Protein AF-A0A383AGG9-F1 (afdb_monomer_lite)

Foldseek 3Di:
DCCVVVVVLVVLLVVLLVLLVLLLVLQLLQCDFDADPNDTLRLNHDQLLVVLCQLVVVLLVLLCVLVVCVVVVVVCVVVVPPVCCLVCVLNVVSVVVSVVLSCCRNPPDPANSQFLRSLLRLLVSLLSLLCQLLVCRSLLPDPVNVVPPDCVVPVSSCVSVVSVVVSVVCSVCVVVVVVCSVRVSSVSSVSLSVSLVVSVVVLVVVPDDPVSSSSNVSSSVSSSCVSVVSSVSSVVSSVCSPSDVVVVVVD

Structure (mmCIF, N/CA/C/O backbone):
data_AF-A0A383AGG9-F1
#
_entry.id   AF-A0A383AGG9-F1
#
loop_
_atom_site.group_PDB
_atom_site.id
_atom_site.type_symbol
_atom_site.label_atom_id
_atom_site.label_alt_id
_atom_site.label_comp_id
_atom_site.label_asym_id
_atom_site.label_entity_id
_atom_site.label_seq_id
_atom_site.pdbx_PDB_ins_code
_atom_site.Cartn_x
_atom_site.Cartn_y
_atom_site.Cartn_z
_atom_site.occupancy
_atom_site.B_iso_or_equiv
_atom_site.auth_seq_id
_atom_site.auth_comp_id
_atom_site.auth_asym_id
_atom_site.auth_atom_id
_atom_site.pdbx_PDB_model_num
ATOM 1 N N . GLY A 1 1 ? -35.289 -3.155 -5.510 1.00 59.50 1 GLY A N 1
ATOM 2 C CA . GLY A 1 1 ? -34.210 -2.166 -5.683 1.00 59.50 1 GLY A CA 1
ATOM 3 C C . GLY A 1 1 ? -32.855 -2.713 -5.266 1.00 59.50 1 GLY A C 1
ATOM 4 O O . GLY A 1 1 ? -32.254 -2.147 -4.372 1.00 59.50 1 GLY A O 1
ATOM 5 N N . TYR A 1 2 ? -32.362 -3.774 -5.919 1.00 65.69 2 TYR A N 1
ATOM 6 C CA . TYR A 1 2 ? -31.020 -4.347 -5.682 1.00 65.69 2 TYR A CA 1
ATOM 7 C C . TYR A 1 2 ? -30.009 -3.986 -6.781 1.00 65.69 2 TYR A C 1
ATOM 9 O O . TYR A 1 2 ? -28.820 -4.245 -6.646 1.00 65.69 2 TYR A O 1
ATOM 17 N N . VAL A 1 3 ? -30.472 -3.349 -7.861 1.00 77.25 3 VAL A N 1
ATOM 18 C CA . VAL A 1 3 ? -29.638 -2.992 -9.017 1.00 77.25 3 VAL A CA 1
ATOM 19 C C . VAL A 1 3 ? -28.586 -1.946 -8.644 1.00 77.25 3 VAL A C 1
ATOM 21 O O . VAL A 1 3 ? -27.437 -2.072 -9.039 1.00 77.25 3 VAL A O 1
ATOM 24 N N . VAL A 1 4 ? -28.951 -0.953 -7.827 1.00 80.06 4 VAL A N 1
ATOM 25 C CA . VAL A 1 4 ? -28.059 0.147 -7.424 1.00 80.06 4 VAL A CA 1
ATOM 26 C C . VAL A 1 4 ? -26.841 -0.329 -6.609 1.00 80.06 4 VAL A C 1
ATOM 28 O O . VAL A 1 4 ? -25.727 0.011 -7.001 1.00 80.06 4 VAL A O 1
ATOM 31 N N . PRO A 1 5 ? -26.978 -1.132 -5.531 1.00 82.06 5 PRO A N 1
ATOM 32 C CA . PRO A 1 5 ? -25.811 -1.605 -4.782 1.00 82.06 5 PRO A CA 1
ATOM 33 C C . PRO A 1 5 ? -24.936 -2.569 -5.592 1.00 82.06 5 PRO A C 1
ATOM 35 O O . PRO A 1 5 ? -23.715 -2.466 -5.535 1.00 82.06 5 PRO A O 1
ATOM 38 N N . VAL A 1 6 ? -25.532 -3.455 -6.398 1.00 86.12 6 VAL A N 1
ATOM 39 C CA . VAL A 1 6 ? -24.771 -4.373 -7.267 1.00 86.12 6 VAL A CA 1
ATOM 40 C C . VAL A 1 6 ? -23.974 -3.596 -8.316 1.00 86.12 6 VAL A C 1
ATOM 42 O O . VAL A 1 6 ? -22.799 -3.880 -8.540 1.00 86.12 6 VAL A O 1
ATOM 45 N N . LEU A 1 7 ? -24.582 -2.568 -8.910 1.00 89.88 7 LEU A N 1
ATOM 46 C CA . LEU A 1 7 ? -23.914 -1.685 -9.859 1.00 89.88 7 LEU A CA 1
ATOM 47 C C . LEU A 1 7 ? -22.787 -0.883 -9.190 1.00 89.88 7 LEU A C 1
ATOM 49 O O . LEU A 1 7 ? -21.717 -0.755 -9.773 1.00 89.88 7 LEU A O 1
ATOM 53 N N . GLY A 1 8 ? -22.975 -0.418 -7.951 1.00 87.25 8 GLY A N 1
ATOM 54 C CA . GLY A 1 8 ? -21.921 0.245 -7.175 1.00 87.25 8 GLY A CA 1
ATOM 55 C C . GLY A 1 8 ? -20.703 -0.652 -6.923 1.00 87.25 8 GLY A C 1
ATOM 56 O O . GLY A 1 8 ? -19.573 -0.228 -7.154 1.00 87.25 8 GLY A O 1
ATOM 57 N N . ILE A 1 9 ? -20.928 -1.909 -6.525 1.00 91.31 9 ILE A N 1
ATOM 58 C CA . ILE A 1 9 ? -19.867 -2.914 -6.325 1.00 91.31 9 ILE A CA 1
ATOM 59 C C . ILE A 1 9 ? -19.108 -3.162 -7.631 1.00 91.31 9 ILE A C 1
ATOM 61 O O . ILE A 1 9 ? -17.877 -3.155 -7.647 1.00 91.31 9 ILE A O 1
ATOM 65 N N . TYR A 1 10 ? -19.839 -3.344 -8.731 1.00 91.50 10 TYR A N 1
ATOM 66 C CA . TYR A 1 10 ? -19.249 -3.590 -10.043 1.00 91.50 10 TYR A CA 1
ATOM 67 C C . TYR A 1 10 ? -18.427 -2.396 -10.550 1.00 91.50 10 TYR A C 1
ATOM 69 O O . TYR A 1 10 ? -17.301 -2.568 -11.016 1.00 91.50 10 TYR A O 1
ATOM 77 N N . LEU A 1 11 ? -18.944 -1.172 -10.409 1.00 92.38 11 LEU A N 1
ATOM 78 C CA . LEU A 1 11 ? -18.214 0.042 -10.777 1.00 92.38 11 LEU A CA 1
ATOM 79 C C . LEU A 1 11 ? -16.963 0.240 -9.921 1.00 92.38 11 LEU A C 1
ATOM 81 O O . LEU A 1 11 ? -15.923 0.623 -10.453 1.00 92.38 11 LEU A O 1
ATOM 85 N N . PHE A 1 12 ? -17.036 -0.044 -8.619 1.00 93.12 12 PHE A N 1
ATOM 86 C CA . PHE A 1 12 ? -15.876 0.049 -7.736 1.00 93.12 12 PHE A CA 1
ATOM 87 C C . PHE A 1 12 ? -14.802 -0.988 -8.094 1.00 93.12 12 PHE A C 1
ATOM 89 O O . PHE A 1 12 ? -13.620 -0.656 -8.156 1.00 93.12 12 PHE A O 1
ATOM 96 N N . TRP A 1 13 ? -15.203 -2.214 -8.433 1.00 93.94 13 TRP A N 1
ATOM 97 C CA . TRP A 1 13 ? -14.291 -3.232 -8.956 1.00 93.94 13 TRP A CA 1
ATOM 98 C C . TRP A 1 13 ? -13.593 -2.791 -10.251 1.00 93.94 13 TRP A C 1
ATOM 100 O O . TRP A 1 13 ? -12.374 -2.928 -10.374 1.00 93.94 13 TRP A O 1
ATOM 110 N N . LEU A 1 14 ? -14.339 -2.231 -11.212 1.00 93.94 14 LEU A N 1
ATOM 111 C CA . LEU A 1 14 ? -13.766 -1.697 -12.452 1.00 93.94 14 LEU A CA 1
ATOM 112 C C . LEU A 1 14 ? -12.813 -0.528 -12.185 1.00 93.94 14 LEU A C 1
ATOM 114 O O . LEU A 1 14 ? -11.748 -0.455 -12.795 1.00 93.94 14 LEU A O 1
ATOM 118 N N . TYR A 1 15 ? -13.179 0.364 -11.263 1.00 94.69 15 TYR A N 1
ATOM 119 C CA . TYR A 1 15 ? -12.325 1.455 -10.800 1.00 94.69 15 TYR A CA 1
ATOM 120 C C . TYR A 1 15 ? -10.992 0.916 -10.263 1.00 94.69 15 TYR A C 1
ATOM 122 O O . TYR A 1 15 ? -9.935 1.317 -10.752 1.00 94.69 15 TYR A O 1
ATOM 130 N N . CYS A 1 16 ? -11.026 -0.033 -9.321 1.00 93.75 16 CYS A N 1
ATOM 131 C CA . CYS A 1 16 ? -9.816 -0.605 -8.736 1.00 93.75 16 CYS A CA 1
ATOM 132 C C . CYS A 1 16 ? -8.946 -1.279 -9.797 1.00 93.75 16 CYS A C 1
ATOM 134 O O . CYS A 1 16 ? -7.758 -0.977 -9.869 1.00 93.75 16 CYS A O 1
ATOM 136 N N . ASN A 1 17 ? -9.525 -2.135 -10.645 1.00 94.62 17 ASN A N 1
ATOM 137 C CA . ASN A 1 17 ? -8.762 -2.825 -11.686 1.00 94.62 17 ASN A CA 1
ATOM 138 C C . ASN A 1 17 ? -8.093 -1.855 -12.645 1.00 94.62 17 ASN A C 1
ATOM 140 O O . ASN A 1 17 ? -6.888 -1.942 -12.846 1.00 94.62 17 ASN A O 1
ATOM 144 N N . LYS A 1 18 ? -8.842 -0.879 -13.161 1.00 93.69 18 LYS A N 1
ATOM 145 C CA . LYS A 1 18 ? -8.317 0.082 -14.128 1.00 93.69 18 LYS A CA 1
ATOM 146 C C . LYS A 1 18 ? -7.134 0.870 -13.564 1.00 93.69 18 LYS A C 1
ATOM 148 O O . LYS A 1 18 ? -6.100 0.990 -14.218 1.00 93.69 18 LYS A O 1
ATOM 153 N N . PHE A 1 19 ? -7.274 1.428 -12.360 1.00 94.06 19 PHE A N 1
ATOM 154 C CA . PHE A 1 19 ? -6.208 2.236 -11.766 1.00 94.06 19 PHE A CA 1
ATOM 155 C C . PHE A 1 19 ? -5.003 1.394 -11.344 1.00 94.06 19 PHE A C 1
ATOM 157 O O . PHE A 1 19 ? -3.870 1.828 -11.556 1.00 94.06 19 PHE A O 1
ATOM 164 N N . LEU A 1 20 ? -5.220 0.193 -10.802 1.00 93.12 20 LEU A N 1
ATOM 165 C CA . LEU A 1 20 ? -4.128 -0.707 -10.429 1.00 93.12 20 LEU A CA 1
ATOM 166 C C . LEU A 1 20 ? -3.376 -1.230 -11.652 1.00 93.12 20 LEU A C 1
ATOM 168 O O . LEU A 1 20 ? -2.153 -1.237 -11.626 1.00 93.12 20 LEU A O 1
ATOM 172 N N . GLU A 1 21 ? -4.070 -1.597 -12.729 1.00 94.31 21 GLU A N 1
ATOM 173 C CA . GLU A 1 21 ? -3.458 -2.072 -13.973 1.00 94.31 21 GLU A CA 1
ATOM 174 C C . GLU A 1 21 ? -2.508 -1.024 -14.562 1.00 94.31 21 GLU A C 1
ATOM 176 O O . GLU A 1 21 ? -1.328 -1.304 -14.776 1.00 94.31 21 GLU A O 1
ATOM 181 N N . MET A 1 22 ? -2.980 0.218 -14.722 1.00 92.69 22 MET A N 1
ATOM 182 C CA . MET A 1 22 ? -2.136 1.314 -15.211 1.00 92.69 22 MET A CA 1
ATOM 183 C C . MET A 1 22 ? -0.947 1.578 -14.280 1.00 92.69 22 MET A C 1
ATOM 185 O O . MET A 1 22 ? 0.176 1.780 -14.738 1.00 92.69 22 MET A O 1
ATOM 189 N N . SER A 1 23 ? -1.183 1.563 -12.968 1.00 93.00 23 SER A N 1
ATOM 190 C CA . SER A 1 23 ? -0.141 1.854 -11.985 1.00 93.00 23 SER A CA 1
ATOM 191 C C . SER A 1 23 ? 0.938 0.774 -11.926 1.00 93.00 23 SER A C 1
ATOM 193 O O . SER A 1 23 ? 2.123 1.090 -11.844 1.00 93.00 23 SER A O 1
ATOM 195 N N . ILE A 1 24 ? 0.540 -0.498 -11.994 1.00 92.38 24 ILE A N 1
ATOM 196 C CA . ILE A 1 24 ? 1.448 -1.646 -12.054 1.00 92.38 24 ILE A CA 1
ATOM 197 C C . ILE A 1 24 ? 2.266 -1.595 -13.345 1.00 92.38 24 ILE A C 1
ATOM 199 O O . ILE A 1 24 ? 3.472 -1.830 -13.295 1.00 92.38 24 ILE A O 1
ATOM 203 N N . GLY A 1 25 ? 1.647 -1.211 -14.467 1.00 90.50 25 GLY A N 1
ATOM 204 C CA . GLY A 1 25 ? 2.343 -0.963 -15.729 1.00 90.50 25 GLY A CA 1
ATOM 205 C C . GLY A 1 25 ? 3.459 0.072 -15.579 1.00 90.50 25 GLY A C 1
ATOM 206 O O . GLY A 1 25 ? 4.622 -0.246 -15.827 1.00 90.50 25 GLY A O 1
ATOM 207 N N . TYR A 1 26 ? 3.137 1.276 -15.089 1.00 90.31 26 TYR A N 1
ATOM 208 C CA . TYR A 1 26 ? 4.139 2.328 -14.864 1.00 90.31 26 TYR A CA 1
ATOM 209 C C . TYR A 1 26 ? 5.250 1.866 -13.924 1.00 90.31 26 TYR A C 1
ATOM 211 O O . TYR A 1 26 ? 6.434 2.006 -14.228 1.00 90.31 26 TYR A O 1
ATOM 219 N N . LEU A 1 27 ? 4.885 1.261 -12.798 1.00 91.00 27 LEU A N 1
ATOM 220 C CA . LEU A 1 27 ? 5.840 0.827 -11.793 1.00 91.00 27 LEU A CA 1
ATOM 221 C C . LEU A 1 27 ? 6.772 -0.280 -12.308 1.00 91.00 27 LEU A C 1
ATOM 223 O O . LEU A 1 27 ? 7.972 -0.229 -12.050 1.00 91.00 27 LEU A O 1
ATOM 227 N N . SER A 1 28 ? 6.252 -1.226 -13.094 1.00 90.38 28 SER A N 1
ATOM 228 C CA . SER A 1 28 ? 7.068 -2.264 -13.728 1.00 90.38 28 SER A CA 1
ATOM 229 C C . SER A 1 28 ? 8.034 -1.689 -14.762 1.00 90.38 28 SER A C 1
ATOM 231 O O . SER A 1 28 ? 9.183 -2.124 -14.832 1.00 90.38 28 SER A O 1
ATOM 233 N N . THR A 1 29 ? 7.599 -0.694 -15.542 1.00 87.69 29 THR A N 1
ATOM 234 C CA . THR A 1 29 ? 8.481 -0.015 -16.504 1.00 87.69 29 THR A CA 1
ATOM 235 C C . THR A 1 29 ? 9.570 0.799 -15.815 1.00 87.69 29 THR A C 1
ATOM 237 O O . THR A 1 29 ? 10.723 0.717 -16.224 1.00 87.69 29 THR A O 1
ATOM 240 N N . MET A 1 30 ? 9.246 1.517 -14.736 1.00 88.50 30 MET A N 1
ATOM 241 C CA . MET A 1 30 ? 10.218 2.338 -14.010 1.00 88.50 30 MET A CA 1
ATOM 242 C C . MET A 1 30 ? 11.224 1.495 -13.222 1.00 88.50 30 MET A C 1
ATOM 244 O O . MET A 1 30 ? 12.393 1.851 -13.146 1.00 88.50 30 MET A O 1
ATOM 248 N N . ALA A 1 31 ? 10.802 0.358 -12.668 1.00 88.31 31 ALA A N 1
ATOM 249 C CA . ALA A 1 31 ? 11.681 -0.523 -11.901 1.00 88.31 31 ALA A CA 1
ATOM 250 C C . ALA A 1 31 ? 12.601 -1.402 -12.771 1.00 88.31 31 ALA A C 1
ATOM 252 O O . ALA A 1 31 ? 13.462 -2.099 -12.238 1.00 88.31 31 ALA A O 1
ATOM 253 N N . ARG A 1 32 ? 12.404 -1.440 -14.096 1.00 87.00 32 ARG A N 1
ATOM 254 C CA . ARG A 1 32 ? 13.145 -2.344 -14.983 1.00 87.00 32 ARG A CA 1
ATOM 255 C C . ARG A 1 32 ? 14.493 -1.752 -15.376 1.00 87.00 32 ARG A C 1
ATOM 257 O O . ARG A 1 32 ? 14.551 -0.830 -16.182 1.00 87.00 32 ARG A O 1
ATOM 264 N N . ASP A 1 33 ? 15.568 -2.327 -14.859 1.00 84.12 33 ASP A N 1
ATOM 265 C CA . ASP A 1 33 ? 16.924 -1.980 -15.279 1.00 84.12 33 ASP A CA 1
ATOM 266 C C . ASP A 1 33 ? 17.283 -2.680 -16.608 1.00 84.12 33 ASP A C 1
ATOM 268 O O . ASP A 1 33 ? 17.118 -3.896 -16.732 1.00 84.12 33 ASP A O 1
ATOM 272 N N . ILE A 1 34 ? 17.733 -1.921 -17.618 1.00 81.38 34 ILE A N 1
ATOM 273 C CA . ILE A 1 34 ? 18.199 -2.436 -18.917 1.00 81.38 34 ILE A CA 1
ATOM 274 C C . ILE A 1 34 ? 19.531 -1.760 -19.265 1.00 81.38 34 ILE A C 1
ATOM 276 O O . ILE A 1 34 ? 19.640 -0.963 -20.202 1.00 81.38 34 ILE A O 1
ATOM 280 N N . THR A 1 35 ? 20.567 -2.072 -18.495 1.00 81.81 35 THR A N 1
ATOM 281 C CA . THR A 1 35 ? 21.922 -1.584 -18.754 1.00 81.81 35 THR A CA 1
ATOM 282 C C . THR A 1 35 ? 22.622 -2.444 -19.807 1.00 81.81 35 THR A C 1
ATOM 284 O O . THR A 1 35 ? 22.871 -3.633 -19.616 1.00 81.81 35 THR A O 1
ATOM 287 N N . ILE A 1 36 ? 22.970 -1.836 -20.945 1.00 78.56 36 ILE A N 1
ATOM 288 C CA . ILE A 1 36 ? 23.773 -2.470 -22.000 1.00 78.56 36 ILE A CA 1
ATOM 289 C C . ILE A 1 36 ? 25.082 -1.693 -22.121 1.00 78.56 36 ILE A C 1
ATOM 291 O O . ILE A 1 36 ? 25.077 -0.489 -22.368 1.00 78.56 36 ILE A O 1
ATOM 295 N N . ALA A 1 37 ? 26.212 -2.379 -21.923 1.00 78.50 37 ALA A N 1
ATOM 296 C CA . ALA A 1 37 ? 27.552 -1.782 -21.969 1.00 78.50 37 ALA A CA 1
ATOM 297 C C . ALA A 1 37 ? 27.711 -0.528 -21.073 1.00 78.50 37 ALA A C 1
ATOM 299 O O . ALA A 1 37 ? 28.370 0.438 -21.447 1.00 78.50 37 ALA A O 1
ATOM 300 N N . GLY A 1 38 ? 27.077 -0.530 -19.892 1.00 77.12 38 GLY A N 1
ATOM 301 C CA . GLY A 1 38 ? 27.127 0.579 -18.930 1.00 77.12 38 GLY A CA 1
ATOM 302 C C . GLY A 1 38 ? 26.216 1.769 -19.254 1.00 77.12 38 GLY A C 1
ATOM 303 O O . GLY A 1 38 ? 26.176 2.719 -18.479 1.00 77.12 38 GLY A O 1
ATOM 304 N N . THR A 1 39 ? 25.462 1.720 -20.358 1.00 77.31 39 THR A N 1
ATOM 305 C CA . THR A 1 39 ? 24.460 2.737 -20.706 1.00 77.31 39 THR A CA 1
ATOM 306 C C . THR A 1 39 ? 23.065 2.224 -20.368 1.00 77.31 39 THR A C 1
ATOM 308 O O . THR A 1 39 ? 22.699 1.117 -20.770 1.00 77.31 39 THR A O 1
ATOM 311 N N . GLN A 1 40 ? 22.289 3.017 -19.625 1.00 78.88 40 GLN A N 1
ATOM 312 C CA . GLN A 1 40 ? 20.902 2.686 -19.311 1.00 78.88 40 GLN A CA 1
ATOM 313 C C . GLN A 1 40 ? 20.031 2.916 -20.548 1.00 78.88 40 GLN A C 1
ATOM 315 O O . GLN A 1 40 ? 19.890 4.048 -21.006 1.00 78.88 40 GLN A O 1
ATOM 320 N N . MET A 1 41 ? 19.459 1.842 -21.092 1.00 80.69 41 MET A N 1
ATOM 321 C CA . MET A 1 41 ? 18.604 1.907 -22.283 1.00 80.69 41 MET A CA 1
ATOM 322 C C . MET A 1 41 ? 17.142 2.188 -21.938 1.00 80.69 41 MET A C 1
ATOM 324 O O . MET A 1 41 ? 16.373 2.602 -22.803 1.00 80.69 41 MET A O 1
ATOM 328 N N . ASN A 1 42 ? 16.744 1.966 -20.683 1.00 81.25 42 ASN A N 1
ATOM 329 C CA . ASN A 1 42 ? 15.428 2.364 -20.204 1.00 81.25 42 ASN A CA 1
ATOM 330 C C . ASN A 1 42 ? 15.450 3.828 -19.742 1.00 81.25 42 ASN A C 1
ATOM 332 O O . ASN A 1 42 ? 15.895 4.138 -18.638 1.00 81.25 42 ASN A O 1
ATOM 336 N N . THR A 1 43 ? 14.942 4.720 -20.586 1.00 77.19 43 THR A N 1
ATOM 337 C CA . THR A 1 43 ? 14.827 6.162 -20.320 1.00 77.19 43 THR A CA 1
ATOM 338 C C . THR A 1 43 ? 13.912 6.482 -19.138 1.00 77.19 43 THR A C 1
ATOM 340 O O . THR A 1 43 ? 14.152 7.458 -18.434 1.00 77.19 43 THR A O 1
ATOM 343 N N . SER A 1 44 ? 12.932 5.620 -18.854 1.00 81.44 44 SER A N 1
ATOM 344 C CA . SER A 1 44 ? 12.017 5.758 -17.714 1.00 81.44 44 SER A CA 1
ATOM 345 C C . SER A 1 44 ? 12.503 5.072 -16.437 1.00 81.44 44 SER A C 1
ATOM 347 O O . SER A 1 44 ? 11.738 4.953 -15.480 1.00 81.44 44 SER A O 1
ATOM 349 N N . TYR A 1 45 ? 13.741 4.574 -16.405 1.00 85.81 45 TYR A N 1
ATOM 350 C CA . TYR A 1 45 ? 14.260 3.853 -15.249 1.00 85.81 45 TYR A CA 1
ATOM 351 C C . TYR A 1 45 ? 14.407 4.749 -14.018 1.00 85.81 45 TYR A C 1
ATOM 353 O O . TYR A 1 45 ? 15.046 5.800 -14.059 1.00 85.81 45 TYR A O 1
ATOM 361 N N . TYR A 1 46 ? 13.902 4.259 -12.889 1.00 86.00 46 TYR A N 1
ATOM 362 C CA . TYR A 1 46 ? 14.140 4.822 -11.571 1.00 86.00 46 TYR A CA 1
ATOM 363 C C . TYR A 1 46 ? 14.910 3.822 -10.705 1.00 86.00 46 TYR A C 1
ATOM 365 O O . TYR A 1 46 ? 14.445 2.694 -10.518 1.00 86.00 46 TYR A O 1
ATOM 373 N N . PRO A 1 47 ? 16.032 4.236 -10.084 1.00 88.69 47 PRO A N 1
ATOM 374 C CA . PRO A 1 47 ? 16.707 3.418 -9.087 1.00 88.69 47 PRO A CA 1
ATOM 375 C C . PRO A 1 47 ? 15.759 3.046 -7.946 1.00 88.69 47 PRO A C 1
ATOM 377 O O . PRO A 1 47 ? 15.006 3.895 -7.451 1.00 88.69 47 PRO A O 1
ATOM 380 N N . MET A 1 48 ? 15.844 1.796 -7.484 1.00 89.69 48 MET A N 1
ATOM 381 C CA . MET A 1 48 ? 14.968 1.270 -6.434 1.00 89.69 48 MET A CA 1
ATOM 382 C C . MET A 1 48 ? 15.001 2.121 -5.158 1.00 89.69 48 MET A C 1
ATOM 384 O O 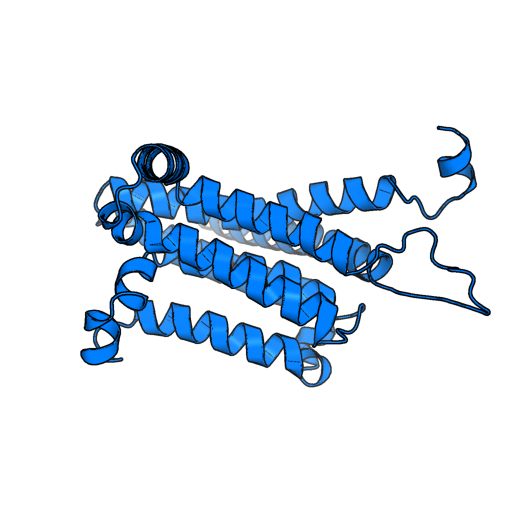. MET A 1 48 ? 13.966 2.349 -4.546 1.00 89.69 48 MET A O 1
ATOM 388 N N . GLU A 1 49 ? 16.158 2.676 -4.799 1.00 89.75 49 GLU A N 1
ATOM 389 C CA . GLU A 1 49 ? 16.321 3.591 -3.661 1.00 89.75 49 GLU A CA 1
ATOM 390 C C . GLU A 1 49 ? 15.395 4.813 -3.750 1.00 89.75 49 GLU A C 1
ATOM 392 O O . GLU A 1 49 ? 14.722 5.179 -2.786 1.00 89.75 49 GLU A O 1
ATOM 397 N N . LYS A 1 50 ? 15.320 5.444 -4.929 1.00 90.06 50 LYS A N 1
ATOM 398 C CA . LYS A 1 50 ? 14.462 6.614 -5.161 1.00 90.06 50 LYS A CA 1
ATOM 399 C C . LYS A 1 50 ? 12.999 6.209 -5.190 1.00 90.06 50 LYS A C 1
ATOM 401 O O . LYS A 1 50 ? 12.161 6.886 -4.599 1.00 90.06 50 LYS A O 1
ATOM 406 N N . LEU A 1 51 ? 12.706 5.100 -5.856 1.00 90.25 51 LEU A N 1
ATOM 407 C CA . LEU A 1 51 ? 11.348 4.614 -6.023 1.00 90.25 51 LEU A CA 1
ATOM 408 C C . LEU A 1 51 ? 10.744 4.163 -4.682 1.00 90.25 51 LEU A C 1
ATOM 410 O O . LEU A 1 51 ? 9.631 4.566 -4.351 1.00 90.25 51 LEU A O 1
ATOM 414 N N . ALA A 1 52 ? 11.504 3.436 -3.860 1.00 92.06 52 ALA A N 1
ATOM 415 C CA . ALA A 1 52 ? 11.109 3.035 -2.513 1.00 92.06 52 ALA A CA 1
ATOM 416 C C . ALA A 1 52 ? 10.896 4.232 -1.584 1.00 92.06 52 ALA A C 1
ATOM 418 O O . ALA A 1 52 ? 9.907 4.266 -0.850 1.00 92.06 52 ALA A O 1
ATOM 419 N N . LEU A 1 53 ? 11.770 5.240 -1.654 1.00 93.19 53 LEU A N 1
ATOM 420 C CA . LEU A 1 53 ? 11.634 6.452 -0.852 1.00 93.19 53 LEU A CA 1
ATOM 421 C C . LEU A 1 53 ? 10.378 7.240 -1.239 1.00 93.19 53 LEU A C 1
ATOM 423 O O . LEU A 1 53 ? 9.611 7.621 -0.360 1.00 93.19 53 LEU A O 1
ATOM 427 N N . ILE A 1 54 ? 10.134 7.460 -2.533 1.00 92.81 54 ILE A N 1
ATOM 428 C CA . ILE A 1 54 ? 8.993 8.265 -2.989 1.00 92.81 54 ILE A CA 1
ATOM 429 C C . ILE A 1 54 ? 7.678 7.508 -2.783 1.00 92.81 54 ILE A C 1
ATOM 431 O O . ILE A 1 54 ? 6.778 8.007 -2.108 1.00 92.81 54 ILE A O 1
ATOM 435 N N . VAL A 1 55 ? 7.558 6.299 -3.339 1.00 93.62 55 VAL A N 1
ATOM 436 C CA . VAL A 1 55 ? 6.309 5.524 -3.306 1.00 93.62 55 VAL A CA 1
ATOM 437 C C . VAL A 1 55 ? 6.007 5.058 -1.883 1.00 93.62 55 VAL A C 1
ATOM 439 O O . VAL A 1 55 ? 4.906 5.280 -1.378 1.00 93.62 55 VAL A O 1
ATOM 442 N N . GLY A 1 56 ? 6.994 4.475 -1.200 1.00 92.38 56 GLY A N 1
ATOM 443 C CA . GLY A 1 56 ? 6.848 4.066 0.196 1.00 92.38 56 GLY A CA 1
ATOM 444 C C . GLY A 1 56 ? 6.654 5.257 1.137 1.00 92.38 56 GLY A C 1
ATOM 445 O O . GLY A 1 56 ? 5.857 5.173 2.069 1.00 92.38 56 GLY A O 1
ATOM 446 N N . GLY A 1 57 ? 7.299 6.394 0.860 1.00 93.06 57 GLY A N 1
ATOM 447 C CA . GLY A 1 57 ? 7.115 7.629 1.619 1.00 93.06 57 GLY A CA 1
ATOM 448 C C . GLY A 1 57 ? 5.694 8.178 1.513 1.00 93.06 57 GLY A C 1
ATOM 449 O O . GLY A 1 57 ? 5.119 8.569 2.525 1.00 93.06 57 GLY A O 1
ATOM 450 N N . VAL A 1 58 ? 5.079 8.146 0.328 1.00 94.38 58 VAL A N 1
ATOM 451 C CA . VAL A 1 58 ? 3.670 8.544 0.163 1.00 94.38 58 VAL A CA 1
ATOM 452 C C . VAL A 1 58 ? 2.733 7.593 0.903 1.00 94.38 58 VAL A C 1
ATOM 454 O O . VAL A 1 58 ? 1.828 8.063 1.591 1.00 94.38 58 VAL A O 1
ATOM 457 N N . ILE A 1 59 ? 2.976 6.279 0.847 1.00 93.81 59 ILE A N 1
ATOM 458 C CA . ILE A 1 59 ? 2.206 5.293 1.625 1.00 93.81 59 ILE A CA 1
ATOM 459 C C . ILE A 1 59 ? 2.313 5.591 3.129 1.00 93.81 59 ILE A C 1
ATOM 461 O O . ILE A 1 59 ? 1.293 5.622 3.820 1.00 93.81 59 ILE A O 1
ATOM 465 N N . LEU A 1 60 ? 3.523 5.873 3.625 1.00 94.25 60 LEU A N 1
ATOM 466 C CA . LEU A 1 60 ? 3.764 6.247 5.018 1.00 94.25 60 LEU A CA 1
ATOM 467 C C . LEU A 1 60 ? 3.042 7.548 5.391 1.00 94.25 60 LEU A C 1
ATOM 469 O O . LEU A 1 60 ? 2.375 7.599 6.421 1.00 94.25 60 LEU A O 1
ATOM 473 N N . ILE A 1 61 ? 3.131 8.588 4.559 1.00 92.75 61 ILE A N 1
ATOM 474 C CA . ILE A 1 61 ? 2.442 9.863 4.792 1.00 92.75 61 ILE A CA 1
ATOM 475 C C . ILE A 1 61 ? 0.932 9.635 4.871 1.00 92.75 61 ILE A C 1
ATOM 477 O O . ILE A 1 61 ? 0.298 10.107 5.811 1.00 92.75 61 ILE A O 1
ATOM 481 N N . CYS A 1 62 ? 0.352 8.874 3.941 1.00 92.00 62 CYS A N 1
ATOM 482 C CA . CYS A 1 62 ? -1.066 8.534 3.984 1.00 92.00 62 CYS A CA 1
ATOM 483 C C . CYS A 1 62 ? -1.441 7.792 5.273 1.00 92.00 62 CYS A C 1
ATOM 485 O O . CYS A 1 62 ? -2.448 8.130 5.892 1.00 92.00 62 CYS A O 1
ATOM 487 N N . PHE A 1 63 ? -0.624 6.830 5.710 1.00 91.94 63 PHE A N 1
ATOM 488 C CA . PHE A 1 63 ? -0.851 6.117 6.967 1.00 91.94 63 PHE A CA 1
ATOM 489 C C . PHE A 1 63 ? -0.847 7.069 8.168 1.00 91.94 63 PHE A C 1
ATOM 491 O O . PHE A 1 63 ? -1.772 7.060 8.979 1.00 91.94 63 PHE A O 1
ATOM 498 N N . LEU A 1 64 ? 0.165 7.932 8.259 1.00 90.56 64 LEU A N 1
ATOM 499 C CA . LEU A 1 64 ? 0.309 8.903 9.342 1.00 90.56 64 LEU A CA 1
ATOM 500 C C . LEU A 1 64 ? -0.829 9.933 9.363 1.00 90.56 64 LEU A C 1
ATOM 502 O O . LEU A 1 64 ? -1.286 10.327 10.436 1.00 90.56 64 LEU A O 1
ATOM 506 N N . LEU A 1 65 ? -1.320 10.343 8.190 1.00 89.50 65 LEU A N 1
ATOM 507 C CA . LEU A 1 65 ? -2.473 11.236 8.071 1.00 89.50 65 LEU A CA 1
ATOM 508 C C . LEU A 1 65 ? -3.758 10.588 8.597 1.00 89.50 65 LEU A C 1
ATOM 510 O O . LEU A 1 65 ? -4.537 11.262 9.266 1.00 89.50 65 LEU A O 1
ATOM 514 N N . VAL A 1 66 ? -3.971 9.292 8.340 1.00 88.19 66 VAL A N 1
ATOM 515 C CA . VAL A 1 66 ? -5.134 8.558 8.870 1.00 88.19 66 VAL A CA 1
ATOM 516 C C . VAL A 1 66 ? -5.045 8.394 10.386 1.00 88.19 66 VAL A C 1
ATOM 518 O O . VAL A 1 66 ? -6.054 8.540 11.073 1.00 88.19 66 VAL A O 1
ATOM 521 N N . GLN A 1 67 ? -3.850 8.114 10.913 1.00 85.00 67 GLN A N 1
ATOM 522 C CA . GLN A 1 67 ? -3.623 8.030 12.359 1.00 85.00 67 GLN A CA 1
ATOM 523 C C . GLN A 1 67 ? -3.870 9.371 13.053 1.00 85.00 67 GLN A C 1
ATOM 525 O O . GLN A 1 67 ? -4.401 9.408 14.158 1.00 85.00 67 GLN A O 1
ATOM 530 N N . ASN A 1 68 ? -3.519 10.478 12.390 1.00 85.69 68 ASN A N 1
ATOM 531 C CA . ASN A 1 68 ? -3.675 11.839 12.905 1.00 85.69 68 ASN A CA 1
ATOM 532 C C . ASN A 1 68 ? -2.988 12.071 14.274 1.00 85.69 68 ASN A C 1
ATOM 534 O O . ASN A 1 68 ? -3.370 12.943 15.051 1.00 85.69 68 ASN A O 1
ATOM 538 N N . GLU A 1 69 ? -1.924 11.318 14.554 1.00 80.50 69 GLU A N 1
ATOM 539 C CA . GLU A 1 69 ? -1.094 11.432 15.765 1.00 80.50 69 GLU A CA 1
ATOM 540 C C . GLU A 1 69 ? 0.076 12.420 15.574 1.00 80.50 69 GLU A C 1
ATOM 542 O O . GLU A 1 69 ? 0.888 12.639 16.467 1.00 80.50 69 GLU A O 1
ATOM 547 N N . ILE A 1 70 ? 0.199 13.056 14.404 1.00 72.31 70 ILE A N 1
ATOM 548 C CA . ILE A 1 70 ? 1.327 13.947 14.080 1.00 72.31 70 ILE A CA 1
ATOM 549 C C . ILE A 1 70 ? 1.432 15.160 15.024 1.00 72.31 70 ILE A C 1
ATOM 551 O O . ILE A 1 70 ? 2.542 15.473 15.467 1.00 72.31 70 ILE A O 1
ATOM 555 N N . PRO A 1 71 ? 0.331 15.842 15.404 1.00 72.12 71 PRO A N 1
ATOM 556 C CA . PRO A 1 71 ? 0.414 16.952 16.349 1.00 72.12 71 PRO A CA 1
ATOM 557 C C . PRO A 1 71 ? 0.844 16.518 17.757 1.00 72.12 71 PRO A C 1
ATOM 559 O O . PRO A 1 71 ? 1.583 17.257 18.413 1.00 72.12 71 PRO A O 1
ATOM 562 N N . SER A 1 72 ? 0.403 15.348 18.233 1.00 72.50 72 SER A N 1
ATOM 563 C CA . SER A 1 72 ? 0.815 14.798 19.533 1.00 72.50 72 SER A CA 1
ATOM 564 C C . SER A 1 72 ? 2.269 14.333 19.495 1.00 72.50 72 SER A C 1
ATOM 566 O O . SER A 1 72 ? 3.037 14.714 20.379 1.00 72.50 72 SER A O 1
ATOM 568 N N . LEU A 1 73 ? 2.686 13.653 18.424 1.00 68.69 73 LEU A N 1
ATOM 569 C CA . LEU A 1 73 ? 4.080 13.282 18.165 1.00 68.69 73 LEU A CA 1
ATOM 570 C C . LEU A 1 73 ? 5.016 14.493 18.199 1.00 68.69 73 LEU A C 1
ATOM 572 O O . LEU A 1 73 ? 6.025 14.482 18.903 1.00 68.69 73 LEU A O 1
ATOM 576 N N . PHE A 1 74 ? 4.683 15.565 17.475 1.00 72.88 74 PHE A N 1
ATOM 577 C CA . PHE A 1 74 ? 5.540 16.750 17.399 1.00 72.88 74 PHE A CA 1
ATOM 578 C C . PHE A 1 74 ? 5.617 17.494 18.741 1.00 72.88 74 PHE A C 1
ATOM 580 O O . PHE A 1 74 ? 6.682 17.974 19.139 1.00 72.88 74 PHE A O 1
ATOM 587 N N . ARG A 1 75 ? 4.499 17.565 19.479 1.00 73.88 75 ARG A N 1
ATOM 588 C CA . ARG A 1 75 ? 4.469 18.133 20.837 1.00 73.88 75 ARG A CA 1
ATOM 589 C C . ARG A 1 75 ? 5.299 17.301 21.814 1.00 73.88 75 ARG A C 1
ATOM 591 O O . ARG A 1 75 ? 6.047 17.887 22.597 1.00 73.88 75 ARG A O 1
ATOM 598 N N . GLY A 1 76 ? 5.200 15.976 21.743 1.00 68.94 76 GLY A N 1
ATOM 599 C CA . GLY A 1 76 ? 5.951 15.065 22.603 1.00 68.94 76 GLY A CA 1
ATOM 600 C C . GLY A 1 76 ? 7.449 15.089 22.328 1.00 68.94 76 GLY A C 1
ATOM 601 O O . GLY A 1 76 ? 8.239 15.228 23.261 1.00 68.94 76 GLY A O 1
ATOM 602 N N . LEU A 1 77 ? 7.846 15.094 21.051 1.00 70.75 77 LEU A N 1
ATOM 603 C CA . LEU A 1 77 ? 9.247 15.230 20.650 1.00 70.75 77 LEU A CA 1
ATOM 604 C C . LEU A 1 77 ? 9.846 16.552 21.149 1.00 70.75 77 LEU A C 1
ATOM 606 O O . LEU A 1 77 ? 10.955 16.573 21.680 1.00 70.75 77 LEU A O 1
ATOM 610 N N . ARG A 1 78 ? 9.088 17.653 21.051 1.00 75.06 78 ARG A N 1
ATOM 611 C CA . ARG A 1 78 ? 9.514 18.973 21.537 1.00 75.06 78 ARG A CA 1
ATOM 612 C C . ARG A 1 78 ? 9.676 19.032 23.059 1.00 75.06 78 ARG A C 1
ATOM 614 O O . A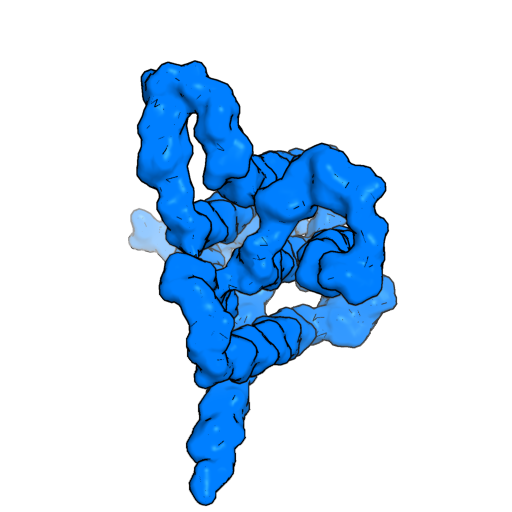RG A 1 78 ? 10.524 19.780 23.538 1.00 75.06 78 ARG A O 1
ATOM 621 N N . ARG A 1 79 ? 8.866 18.288 23.819 1.00 76.88 79 ARG A N 1
ATOM 622 C CA . ARG A 1 79 ? 8.914 18.257 25.294 1.00 76.88 79 ARG A CA 1
ATOM 623 C C . ARG A 1 79 ? 9.819 17.160 25.870 1.00 76.88 79 ARG A C 1
ATOM 625 O O . ARG A 1 79 ? 10.079 17.184 27.067 1.00 76.88 79 ARG A O 1
ATOM 632 N N . ARG A 1 80 ? 10.345 16.253 25.034 1.00 68.69 80 ARG A N 1
ATOM 633 C CA . ARG A 1 80 ? 11.206 15.116 25.424 1.00 68.69 80 ARG A CA 1
ATOM 634 C C . ARG A 1 80 ? 10.564 14.220 26.497 1.00 68.69 80 ARG A C 1
ATOM 636 O O . ARG A 1 80 ? 11.243 13.698 27.379 1.00 68.69 80 ARG A O 1
ATOM 643 N N . GLU A 1 81 ? 9.248 14.044 26.416 1.00 69.94 81 GLU A N 1
ATOM 644 C CA . GLU A 1 81 ? 8.482 13.187 27.323 1.00 69.94 81 GLU A CA 1
ATOM 645 C C . GLU A 1 81 ? 8.382 11.765 26.748 1.00 69.94 81 GLU A C 1
ATOM 647 O O . GLU A 1 81 ? 7.769 11.539 25.707 1.00 69.94 81 GLU A O 1
ATOM 652 N N . TRP A 1 82 ? 8.983 10.791 27.436 1.00 63.22 82 TRP A N 1
ATOM 653 C CA . TRP A 1 82 ? 9.046 9.393 26.983 1.00 63.22 82 TRP A CA 1
ATOM 654 C C . TRP A 1 82 ? 7.706 8.648 27.093 1.00 63.22 82 TRP A C 1
ATOM 656 O O . TRP A 1 82 ? 7.487 7.689 26.359 1.00 63.22 82 TRP A O 1
ATOM 666 N N . ASN A 1 83 ? 6.776 9.115 27.935 1.00 63.03 83 ASN A N 1
ATOM 667 C CA . ASN A 1 83 ? 5.440 8.517 28.077 1.00 63.03 83 ASN A CA 1
ATOM 668 C C . ASN A 1 83 ? 4.539 8.723 26.844 1.00 63.03 83 ASN A C 1
ATOM 670 O O . ASN A 1 83 ? 3.560 8.007 26.684 1.00 63.03 83 ASN A O 1
ATOM 674 N N . ILE A 1 84 ? 4.878 9.647 25.939 1.00 59.44 84 ILE A N 1
ATOM 675 C CA . ILE A 1 84 ? 4.107 9.884 24.703 1.00 59.44 84 ILE A CA 1
ATOM 676 C C . ILE A 1 84 ? 4.442 8.833 23.626 1.00 59.44 84 ILE A C 1
ATOM 678 O O . ILE A 1 84 ? 3.685 8.633 22.679 1.00 59.44 84 ILE A O 1
ATOM 682 N N . ILE A 1 85 ? 5.543 8.087 23.789 1.00 59.50 85 ILE A N 1
ATOM 683 C CA . ILE A 1 85 ? 5.938 7.009 22.868 1.00 59.50 85 ILE A CA 1
ATOM 684 C C . ILE A 1 85 ? 4.914 5.867 22.880 1.00 59.50 85 ILE A C 1
ATOM 686 O O . ILE A 1 85 ? 4.655 5.284 21.830 1.00 59.50 85 ILE A O 1
ATOM 690 N N . SER A 1 86 ? 4.286 5.580 24.027 1.00 60.59 86 SER A N 1
ATOM 691 C CA . SER A 1 86 ? 3.193 4.602 24.084 1.00 60.59 86 SER A CA 1
ATOM 692 C C . SER A 1 86 ? 1.898 5.119 23.460 1.00 60.59 86 SER A C 1
ATOM 694 O O . SER A 1 86 ? 1.129 4.316 22.955 1.00 60.59 86 SER A O 1
ATOM 696 N N . GLU A 1 87 ? 1.662 6.436 23.461 1.00 66.94 87 GLU A N 1
ATOM 697 C CA . GLU A 1 87 ? 0.470 7.040 22.839 1.00 66.94 87 GLU A CA 1
ATOM 698 C C . GLU A 1 87 ? 0.565 7.126 21.311 1.00 66.94 87 GLU A C 1
ATOM 700 O O . GLU A 1 87 ? -0.457 7.235 20.647 1.00 66.94 87 GLU A O 1
ATOM 705 N N . CYS A 1 88 ? 1.776 7.093 20.747 1.00 70.50 88 CYS A N 1
ATOM 706 C CA . CYS A 1 88 ? 2.004 7.180 19.300 1.00 70.50 88 CYS A CA 1
ATOM 707 C C . CYS A 1 88 ? 2.634 5.896 18.736 1.00 70.50 88 CYS A C 1
ATOM 709 O O . CYS A 1 88 ? 3.395 5.932 17.759 1.00 70.50 88 CYS A O 1
ATOM 711 N N . SER A 1 89 ? 2.379 4.761 19.392 1.00 76.00 89 SER A N 1
ATOM 712 C CA . SER A 1 89 ? 3.065 3.500 19.104 1.00 76.00 89 SER A CA 1
ATOM 713 C C . SER A 1 89 ? 2.798 3.035 17.669 1.00 76.00 89 SER A C 1
ATOM 715 O O . SER A 1 89 ? 3.717 2.612 16.966 1.00 76.00 89 SER A O 1
ATOM 717 N N . SER A 1 90 ? 1.569 3.239 17.187 1.00 82.44 90 SER A N 1
ATOM 718 C CA . SER A 1 90 ? 1.157 2.893 15.833 1.00 82.44 90 SER A CA 1
ATOM 719 C C . SER A 1 90 ? 1.905 3.683 14.751 1.00 82.44 90 SER A C 1
ATOM 721 O O . SER A 1 90 ? 2.273 3.124 13.714 1.00 82.44 90 SER A O 1
ATOM 723 N N . SER A 1 91 ? 2.135 4.978 14.964 1.00 85.19 91 SER A N 1
ATOM 724 C CA . SER A 1 91 ? 2.884 5.817 14.024 1.00 85.19 91 SER A CA 1
ATOM 725 C C . SER A 1 91 ? 4.376 5.470 14.013 1.00 85.19 91 SER A C 1
ATOM 727 O O . SER A 1 91 ? 4.989 5.389 12.948 1.00 85.19 91 SER A O 1
ATOM 729 N N . ILE A 1 92 ? 4.959 5.199 15.185 1.00 83.94 92 ILE A N 1
ATOM 730 C CA . ILE A 1 92 ? 6.357 4.757 15.311 1.00 83.94 92 ILE A CA 1
ATOM 731 C C . ILE A 1 92 ? 6.550 3.395 14.642 1.00 83.94 92 ILE A C 1
ATOM 733 O O . ILE A 1 92 ? 7.515 3.206 13.902 1.00 83.94 92 ILE A O 1
ATOM 737 N N . PHE A 1 93 ? 5.613 2.468 14.842 1.00 86.94 93 PHE A N 1
ATOM 738 C CA . PHE A 1 93 ? 5.615 1.169 14.179 1.00 86.94 93 PHE A CA 1
ATOM 739 C C . PHE A 1 93 ? 5.619 1.310 12.655 1.00 86.94 93 PHE A C 1
ATOM 741 O O . PHE A 1 93 ? 6.442 0.685 11.991 1.00 86.94 93 PHE A O 1
AT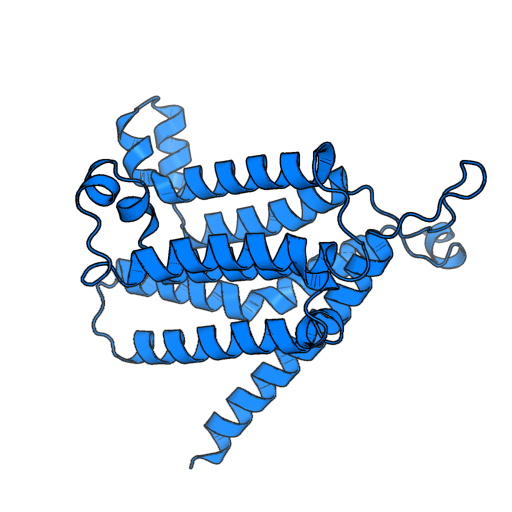OM 748 N N . ALA A 1 94 ? 4.774 2.179 12.094 1.00 88.88 94 ALA A N 1
ATOM 749 C CA . ALA A 1 94 ? 4.748 2.415 10.652 1.00 88.88 94 ALA A CA 1
ATOM 750 C C . ALA A 1 94 ? 6.073 2.982 10.120 1.00 88.88 94 ALA A C 1
ATOM 752 O O . ALA A 1 94 ? 6.548 2.540 9.074 1.00 88.88 94 ALA A O 1
ATOM 753 N N . ILE A 1 95 ? 6.708 3.904 10.854 1.00 90.19 95 ILE A N 1
ATOM 754 C CA . ILE A 1 95 ? 8.031 4.440 10.499 1.00 90.19 95 ILE A CA 1
ATOM 755 C C . ILE A 1 95 ? 9.089 3.328 10.532 1.00 90.19 95 ILE A C 1
ATOM 757 O O . ILE A 1 95 ? 9.884 3.214 9.600 1.00 90.19 95 ILE A O 1
ATOM 761 N N . LEU A 1 96 ? 9.088 2.481 11.565 1.00 90.25 96 LEU A N 1
ATOM 762 C CA . LEU A 1 96 ? 10.015 1.352 11.674 1.00 90.25 96 LEU A CA 1
ATOM 763 C C . LEU A 1 96 ? 9.807 0.332 10.551 1.00 90.25 96 LEU A C 1
ATOM 765 O O . LEU A 1 96 ? 10.781 -0.091 9.933 1.00 90.25 96 LEU A O 1
ATOM 769 N N . CYS A 1 97 ? 8.557 -0.024 10.244 1.00 90.12 97 CYS A N 1
ATOM 770 C CA . CYS A 1 97 ? 8.229 -0.890 9.116 1.00 90.12 97 CYS A CA 1
ATOM 771 C C . CYS A 1 97 ? 8.690 -0.282 7.793 1.00 90.12 97 CYS A C 1
ATOM 773 O O . CYS A 1 97 ? 9.278 -0.996 6.987 1.00 90.12 97 CYS A O 1
ATOM 775 N N . PHE A 1 98 ? 8.492 1.023 7.582 1.00 92.81 98 PHE A N 1
ATOM 776 C CA . PHE A 1 98 ? 8.979 1.710 6.390 1.00 92.81 98 PHE A CA 1
ATOM 777 C C . PHE A 1 98 ? 10.505 1.621 6.277 1.00 92.81 98 PHE A C 1
ATOM 779 O O . PHE A 1 98 ? 10.999 1.169 5.247 1.00 92.81 98 PHE A O 1
ATOM 786 N N . VAL A 1 99 ? 11.251 1.959 7.334 1.00 92.94 99 VAL A N 1
ATOM 787 C CA . VAL A 1 99 ? 12.724 1.895 7.339 1.00 92.94 99 VAL A CA 1
ATOM 788 C C . VAL A 1 99 ? 13.226 0.469 7.109 1.00 92.94 99 VAL A C 1
ATOM 790 O O . VAL A 1 99 ? 14.106 0.257 6.279 1.00 92.94 99 VAL A O 1
ATOM 793 N N . LEU A 1 100 ? 12.644 -0.519 7.794 1.00 91.56 100 LEU A N 1
ATOM 794 C CA . LEU A 1 100 ? 12.984 -1.930 7.608 1.00 91.56 100 LEU A CA 1
ATOM 795 C C . LEU A 1 100 ? 12.719 -2.371 6.163 1.00 91.56 100 LEU A C 1
ATOM 797 O O . LEU A 1 100 ? 13.566 -3.006 5.542 1.00 91.56 100 LEU A O 1
ATOM 801 N N . SER A 1 101 ? 11.560 -2.003 5.619 1.00 90.06 101 SER A N 1
ATOM 802 C CA . SER A 1 101 ? 11.163 -2.341 4.255 1.00 90.06 101 SER A CA 1
ATOM 803 C C . SER A 1 101 ? 12.056 -1.665 3.207 1.00 90.06 101 SER A C 1
ATOM 805 O O . SER A 1 101 ? 12.432 -2.308 2.232 1.00 90.06 101 SER A O 1
ATOM 807 N N . TYR A 1 102 ? 12.471 -0.416 3.450 1.00 91.44 102 TYR A N 1
ATOM 808 C CA . TYR A 1 102 ? 13.415 0.319 2.615 1.00 91.44 102 TYR A CA 1
ATOM 809 C C . TYR A 1 102 ? 14.759 -0.408 2.568 1.00 91.44 102 TYR A C 1
ATOM 811 O O . TYR A 1 102 ? 15.207 -0.767 1.487 1.00 91.44 102 TYR A O 1
ATOM 819 N N . ILE A 1 103 ? 15.342 -0.722 3.731 1.00 90.25 103 ILE A N 1
ATOM 820 C CA . ILE A 1 103 ? 16.626 -1.434 3.822 1.00 90.25 103 ILE A CA 1
ATOM 821 C C . ILE A 1 103 ? 16.542 -2.807 3.143 1.00 90.25 103 ILE A C 1
ATOM 823 O O . ILE A 1 103 ? 17.450 -3.191 2.408 1.00 90.25 103 ILE A O 1
ATOM 827 N N . LEU A 1 104 ? 15.452 -3.548 3.363 1.00 87.81 104 LEU A N 1
ATOM 828 C CA . LEU A 1 104 ? 15.257 -4.860 2.747 1.00 87.81 104 LEU A CA 1
ATOM 829 C C . LEU A 1 104 ? 15.241 -4.765 1.221 1.00 87.81 104 LEU A C 1
ATOM 831 O O . LEU A 1 104 ? 15.950 -5.520 0.564 1.00 87.81 104 LEU A O 1
ATOM 835 N N . VAL A 1 105 ? 14.476 -3.829 0.661 1.00 87.12 105 VAL A N 1
ATOM 836 C CA . VAL A 1 105 ? 14.325 -3.686 -0.792 1.00 87.12 105 VAL A CA 1
ATOM 837 C C . VAL A 1 105 ? 15.551 -3.066 -1.466 1.00 87.12 105 VAL A C 1
ATOM 839 O O . VAL A 1 105 ? 15.814 -3.375 -2.621 1.00 87.12 105 VAL A O 1
ATOM 842 N N . THR A 1 106 ? 16.325 -2.223 -0.779 1.00 85.62 106 THR A N 1
ATOM 843 C CA . THR A 1 106 ? 17.527 -1.614 -1.374 1.00 85.62 106 THR A CA 1
ATOM 844 C C . THR A 1 106 ? 18.789 -2.446 -1.203 1.00 85.62 106 THR A C 1
ATOM 846 O O . THR A 1 106 ? 19.726 -2.276 -1.974 1.00 85.62 106 THR A O 1
ATOM 849 N N . SER A 1 107 ? 18.871 -3.279 -0.162 1.00 80.88 107 SER A N 1
ATOM 850 C CA . SER A 1 107 ? 20.147 -3.884 0.246 1.00 80.88 107 SER A CA 1
ATOM 851 C C . SER A 1 107 ? 20.128 -5.403 0.368 1.00 80.88 107 SER A C 1
ATOM 853 O O . SER A 1 107 ? 21.201 -5.998 0.409 1.00 80.88 107 SER A O 1
ATOM 855 N N . ALA A 1 108 ? 18.956 -6.038 0.458 1.00 79.31 108 ALA A N 1
ATOM 856 C CA . ALA A 1 108 ? 18.861 -7.478 0.712 1.00 79.31 108 ALA A CA 1
ATOM 857 C C . ALA A 1 108 ? 18.035 -8.251 -0.327 1.00 79.31 108 ALA A C 1
ATOM 859 O O . ALA A 1 108 ? 18.271 -9.443 -0.511 1.00 79.31 108 ALA A O 1
ATOM 860 N N . LEU A 1 109 ? 17.054 -7.610 -0.970 1.00 83.25 109 LEU A N 1
ATOM 861 C CA . LEU A 1 109 ? 16.085 -8.263 -1.845 1.00 83.25 109 LEU A CA 1
ATOM 862 C C . LEU A 1 109 ? 16.189 -7.742 -3.280 1.00 83.25 109 LEU A C 1
ATOM 864 O O . LEU A 1 109 ? 15.707 -6.654 -3.587 1.00 83.25 109 LEU A O 1
ATOM 868 N N . ASP A 1 110 ? 16.709 -8.580 -4.176 1.00 82.81 110 ASP A N 1
ATOM 869 C CA . ASP A 1 110 ? 16.634 -8.354 -5.621 1.00 82.81 110 ASP A CA 1
ATOM 870 C C . ASP A 1 110 ? 15.243 -8.745 -6.138 1.00 82.81 110 ASP A C 1
ATOM 872 O O . ASP A 1 110 ? 14.996 -9.865 -6.594 1.00 82.81 110 ASP A O 1
ATOM 876 N N . LEU A 1 111 ? 14.295 -7.817 -6.005 1.00 84.88 111 LEU A N 1
ATOM 877 C CA . LEU A 1 111 ? 12.912 -8.026 -6.422 1.00 84.88 111 LEU A CA 1
ATOM 878 C C . LEU A 1 111 ? 12.758 -7.902 -7.943 1.00 84.88 111 LEU A C 1
ATOM 880 O O . LEU A 1 111 ? 13.168 -6.920 -8.558 1.00 84.88 111 LEU A O 1
ATOM 884 N N . SER A 1 112 ? 12.057 -8.860 -8.550 1.00 86.69 112 SER A N 1
ATOM 885 C CA . SER A 1 112 ? 11.697 -8.818 -9.967 1.00 86.69 112 SER A CA 1
ATOM 886 C C . SER A 1 112 ? 10.813 -7.597 -10.293 1.00 86.69 112 SER A C 1
ATOM 888 O O . SER A 1 112 ? 9.707 -7.482 -9.740 1.00 86.69 112 SER A O 1
ATOM 890 N N . PRO A 1 113 ? 11.212 -6.741 -11.258 1.00 83.38 113 PRO A N 1
ATOM 891 C CA . PRO A 1 113 ? 10.435 -5.571 -11.685 1.00 83.38 113 PRO A CA 1
ATOM 892 C C . PRO A 1 113 ? 9.057 -5.910 -12.269 1.00 83.38 113 PRO A C 1
ATOM 894 O O . PRO A 1 113 ? 8.166 -5.066 -12.314 1.00 83.38 113 PRO A O 1
ATOM 897 N N . GLY A 1 114 ? 8.875 -7.138 -12.767 1.00 82.50 114 GLY A N 1
ATOM 898 C CA . GLY A 1 114 ? 7.648 -7.568 -13.442 1.00 82.50 114 GLY A CA 1
ATOM 899 C C . GLY A 1 114 ? 6.481 -7.853 -12.499 1.00 82.50 114 GLY A C 1
ATOM 900 O O . GLY A 1 114 ? 5.341 -7.556 -12.835 1.00 82.50 114 GLY A O 1
ATOM 901 N N . ALA A 1 115 ? 6.764 -8.420 -11.323 1.00 85.25 115 ALA A N 1
ATOM 902 C CA . ALA A 1 115 ? 5.725 -8.947 -10.435 1.00 85.25 115 ALA A CA 1
ATOM 903 C C . ALA A 1 115 ? 5.952 -8.612 -8.957 1.00 85.25 115 ALA A C 1
ATOM 905 O O . ALA A 1 115 ? 5.038 -8.151 -8.276 1.00 85.25 115 ALA A O 1
ATOM 906 N N . GLN A 1 116 ? 7.175 -8.800 -8.458 1.00 90.25 116 GLN A N 1
ATOM 907 C CA . GLN A 1 116 ? 7.481 -8.630 -7.037 1.00 90.25 116 GLN A CA 1
ATOM 908 C C . GLN A 1 116 ? 7.486 -7.162 -6.618 1.00 90.25 116 GLN A C 1
ATOM 910 O O . GLN A 1 116 ? 6.906 -6.831 -5.588 1.00 90.25 116 GLN A O 1
ATOM 915 N N . VAL A 1 117 ? 8.080 -6.277 -7.425 1.00 91.25 117 VAL A N 1
ATOM 916 C CA . VAL A 1 117 ? 8.127 -4.840 -7.116 1.00 91.25 117 VAL A CA 1
ATOM 917 C C . VAL A 1 117 ? 6.718 -4.234 -7.050 1.00 91.25 117 VAL A C 1
ATOM 919 O O . VAL A 1 117 ? 6.393 -3.622 -6.029 1.00 91.25 117 VAL A O 1
ATOM 922 N N . PRO A 1 118 ? 5.829 -4.437 -8.046 1.00 91.75 118 PRO A N 1
ATOM 923 C CA . PRO A 1 118 ? 4.470 -3.923 -7.940 1.00 91.75 118 PRO A CA 1
ATOM 924 C C . PRO A 1 118 ? 3.687 -4.513 -6.773 1.00 91.75 118 PRO A C 1
ATOM 926 O O . PRO A 1 118 ? 3.020 -3.777 -6.044 1.00 91.75 118 PRO A O 1
ATOM 929 N N . PHE A 1 119 ? 3.809 -5.819 -6.540 1.00 92.25 119 PHE A N 1
ATOM 930 C CA . PHE A 1 119 ? 3.134 -6.454 -5.417 1.00 92.25 119 PHE A CA 1
ATOM 931 C C . PHE A 1 119 ? 3.625 -5.935 -4.064 1.00 92.25 119 PHE A C 1
ATOM 933 O O . PHE A 1 119 ? 2.811 -5.721 -3.173 1.00 92.25 119 PHE A O 1
ATOM 940 N N . PHE A 1 120 ? 4.923 -5.675 -3.909 1.00 93.44 120 PHE A N 1
ATOM 941 C CA . PHE A 1 120 ? 5.482 -5.133 -2.677 1.00 93.44 120 PHE A CA 1
ATOM 942 C C . PHE A 1 120 ? 4.881 -3.761 -2.335 1.00 93.44 120 PHE A C 1
ATOM 944 O O . PHE A 1 120 ? 4.388 -3.566 -1.225 1.00 93.44 120 PHE A O 1
ATOM 951 N N . PHE A 1 121 ? 4.843 -2.823 -3.288 1.00 93.69 121 PHE A N 1
ATOM 952 C CA . PHE A 1 121 ? 4.310 -1.483 -3.021 1.00 93.69 121 PHE A CA 1
ATOM 953 C C . PHE A 1 121 ? 2.795 -1.481 -2.809 1.00 93.69 121 PHE A C 1
ATOM 955 O O . PHE A 1 121 ? 2.311 -0.932 -1.819 1.00 93.69 121 PHE A O 1
ATOM 962 N N . PHE A 1 122 ? 2.033 -2.111 -3.706 1.00 93.75 122 PHE A N 1
ATOM 963 C CA . PHE A 1 122 ? 0.574 -2.117 -3.596 1.00 93.75 122 PHE A CA 1
ATOM 964 C C . PHE A 1 122 ? 0.073 -3.036 -2.482 1.00 93.75 122 PHE A C 1
ATOM 966 O O . PHE A 1 122 ? -0.830 -2.661 -1.737 1.00 93.75 122 PHE A O 1
ATOM 973 N N . GLY A 1 123 ? 0.674 -4.214 -2.330 1.00 91.62 123 GLY A N 1
ATOM 974 C CA . GLY A 1 123 ? 0.383 -5.127 -1.231 1.00 91.62 123 GLY A CA 1
ATOM 975 C C . GLY A 1 123 ? 0.739 -4.508 0.118 1.00 91.62 123 GLY A C 1
ATOM 976 O O . GLY A 1 123 ? -0.077 -4.564 1.033 1.00 91.62 123 GLY A O 1
ATOM 977 N N . GLY A 1 124 ? 1.883 -3.826 0.225 1.00 92.56 124 GLY A N 1
ATOM 978 C CA . GLY A 1 124 ? 2.279 -3.109 1.436 1.00 92.56 124 GLY A CA 1
ATOM 979 C C . GLY A 1 124 ? 1.298 -1.992 1.796 1.00 92.56 124 GLY A C 1
ATOM 980 O O . GLY A 1 124 ? 0.889 -1.880 2.951 1.00 92.56 124 GLY A O 1
ATOM 981 N N . ALA A 1 125 ? 0.841 -1.221 0.806 1.00 94.56 125 ALA A N 1
ATOM 982 C CA . ALA A 1 125 ? -0.184 -0.194 0.996 1.00 94.56 125 ALA A CA 1
ATOM 983 C C . ALA A 1 125 ? -1.530 -0.787 1.466 1.00 94.56 125 ALA A C 1
ATOM 985 O O . ALA A 1 125 ? -2.168 -0.264 2.378 1.00 94.56 125 ALA A O 1
ATOM 986 N N . ILE A 1 126 ? -1.944 -1.925 0.905 1.00 94.06 126 ILE A N 1
ATOM 987 C CA . ILE A 1 126 ? -3.164 -2.630 1.325 1.00 94.06 126 ILE A CA 1
ATOM 988 C C . ILE A 1 126 ? -3.029 -3.169 2.751 1.00 94.06 126 ILE A C 1
ATOM 990 O O . ILE A 1 126 ? -3.944 -2.999 3.555 1.00 94.06 126 ILE A O 1
ATOM 994 N N . VAL A 1 127 ? -1.893 -3.786 3.095 1.00 93.62 127 VAL A N 1
ATOM 995 C CA . VAL A 1 127 ? -1.618 -4.257 4.461 1.00 93.62 127 VAL A CA 1
ATOM 996 C C . VAL A 1 127 ? -1.660 -3.088 5.435 1.00 93.62 127 VAL A C 1
ATOM 998 O O . VAL A 1 127 ? -2.318 -3.194 6.466 1.00 93.62 127 VAL A O 1
ATOM 1001 N N . ALA A 1 128 ? -1.049 -1.954 5.089 1.00 92.44 128 ALA A N 1
ATOM 1002 C CA . ALA A 1 128 ? -1.125 -0.734 5.884 1.00 92.44 128 ALA A CA 1
ATOM 1003 C C . ALA A 1 128 ? -2.587 -0.305 6.115 1.00 92.44 128 ALA A C 1
ATOM 1005 O O . ALA A 1 128 ? -2.976 -0.037 7.250 1.00 92.44 128 ALA A O 1
ATOM 1006 N N . GLY A 1 129 ? -3.430 -0.342 5.079 1.00 91.62 129 GLY A N 1
ATOM 1007 C CA . GLY A 1 129 ? -4.867 -0.083 5.201 1.00 91.62 129 GLY A CA 1
ATOM 1008 C C . GLY A 1 129 ? -5.605 -1.081 6.100 1.00 91.62 129 GLY A C 1
ATOM 1009 O O . GLY A 1 129 ? -6.428 -0.681 6.922 1.00 91.62 129 GLY A O 1
ATOM 1010 N N . VAL A 1 130 ? -5.281 -2.373 6.011 1.00 91.06 130 VAL A N 1
ATOM 1011 C CA . VAL A 1 130 ? -5.843 -3.415 6.888 1.00 91.06 130 VAL A CA 1
ATOM 1012 C C . VAL A 1 130 ? -5.448 -3.184 8.349 1.00 91.06 130 VAL A C 1
ATOM 1014 O O . VAL A 1 130 ? -6.299 -3.310 9.231 1.00 91.06 130 VAL A O 1
ATOM 1017 N N . LEU A 1 131 ? -4.194 -2.809 8.615 1.00 90.12 131 LEU A N 1
ATOM 1018 C CA . LEU A 1 131 ? -3.720 -2.481 9.962 1.00 90.12 131 LEU A CA 1
ATOM 1019 C C . LEU A 1 131 ? -4.451 -1.257 10.536 1.00 90.12 131 LEU A C 1
ATOM 1021 O O . LEU A 1 131 ? -4.885 -1.291 11.688 1.00 90.12 131 LEU A O 1
ATOM 1025 N N . LEU A 1 132 ? -4.657 -0.215 9.720 1.00 90.00 132 LEU A N 1
ATOM 1026 C CA . LEU A 1 132 ? -5.424 0.977 10.103 1.00 90.00 132 LEU A CA 1
ATOM 1027 C C . LEU A 1 132 ? -6.880 0.650 10.446 1.00 90.00 132 LEU A C 1
ATOM 1029 O O . LEU A 1 132 ? -7.436 1.201 11.392 1.00 90.00 132 LEU A O 1
ATOM 1033 N N . LEU A 1 133 ? -7.506 -0.243 9.679 1.00 88.56 133 LEU A N 1
ATOM 1034 C CA . LEU A 1 133 ? -8.897 -0.634 9.896 1.00 88.56 133 LEU A CA 1
ATOM 1035 C C . LEU A 1 133 ? -9.077 -1.438 11.184 1.00 88.56 133 LEU A C 1
ATOM 1037 O O . LEU A 1 133 ? -10.062 -1.256 11.902 1.00 88.56 133 LEU A O 1
ATOM 1041 N N . GLN A 1 134 ? -8.123 -2.314 11.491 1.00 85.38 134 GLN A N 1
ATOM 1042 C CA . GLN A 1 134 ? -8.169 -3.106 12.712 1.00 85.38 134 GLN A CA 1
ATOM 1043 C C . GLN A 1 134 ? -8.001 -2.245 13.961 1.00 85.38 134 GLN A C 1
ATOM 1045 O O . GLN A 1 134 ? -8.733 -2.471 14.922 1.00 85.38 134 GLN A O 1
ATOM 1050 N N . ASP A 1 135 ? -7.133 -1.230 13.909 1.00 83.38 135 ASP A N 1
ATOM 1051 C CA . ASP A 1 135 ? -6.885 -0.296 15.016 1.00 83.38 135 ASP A CA 1
ATOM 1052 C C . ASP A 1 135 ? -6.430 -0.998 16.312 1.00 83.38 135 ASP A C 1
ATOM 1054 O O . ASP A 1 135 ? -6.792 -0.606 17.414 1.00 83.38 135 ASP A O 1
ATOM 1058 N N . ASN A 1 136 ? -5.650 -2.077 16.170 1.00 77.94 136 ASN A N 1
ATOM 1059 C CA . ASN A 1 136 ? -5.178 -2.906 17.291 1.00 77.94 136 ASN A CA 1
ATOM 1060 C C . ASN A 1 136 ? -3.648 -2.856 17.459 1.00 77.94 136 ASN A C 1
ATOM 1062 O O . ASN A 1 136 ? -3.069 -3.696 18.146 1.00 77.94 136 ASN A O 1
ATOM 1066 N N . LEU A 1 137 ? -2.972 -1.912 16.796 1.00 73.38 137 LEU A N 1
ATOM 1067 C CA . LEU A 1 137 ? -1.507 -1.850 16.779 1.00 73.38 137 LEU A CA 1
ATOM 1068 C C . LEU A 1 137 ? -0.920 -1.589 18.169 1.00 73.38 137 LEU A C 1
ATOM 1070 O O . LEU A 1 137 ? 0.058 -2.239 18.526 1.00 73.38 137 LEU A O 1
ATOM 1074 N N . ASP A 1 138 ? -1.558 -0.740 18.978 1.00 69.44 138 ASP A N 1
ATOM 1075 C CA . ASP A 1 138 ? -1.119 -0.476 20.355 1.00 69.44 138 ASP A CA 1
ATOM 1076 C C . ASP A 1 138 ? -1.202 -1.730 21.241 1.00 69.44 138 ASP A C 1
ATOM 1078 O O . ASP A 1 138 ? -0.325 -1.980 22.070 1.00 69.44 138 ASP A O 1
ATOM 1082 N N . GLU A 1 139 ? -2.221 -2.568 21.036 1.00 67.00 139 GLU A N 1
ATOM 1083 C CA . GLU A 1 139 ? -2.385 -3.820 21.780 1.00 67.00 139 GLU A CA 1
ATOM 1084 C C . GLU A 1 139 ? -1.319 -4.852 21.382 1.00 67.00 139 GLU A C 1
ATOM 1086 O O . GLU A 1 139 ? -0.714 -5.477 22.256 1.00 67.00 139 GLU A O 1
ATOM 1091 N N . ILE A 1 140 ? -1.034 -4.973 20.079 1.00 65.31 140 ILE A N 1
ATOM 1092 C CA . ILE A 1 140 ? -0.011 -5.878 19.527 1.00 65.31 140 ILE A CA 1
ATOM 1093 C C . ILE A 1 140 ? 1.393 -5.482 19.987 1.00 65.31 140 ILE A C 1
ATOM 1095 O O . ILE A 1 140 ? 2.211 -6.356 20.272 1.00 65.31 140 ILE A O 1
ATOM 1099 N N . LEU A 1 141 ? 1.684 -4.179 20.056 1.00 63.47 141 LEU A N 1
ATOM 1100 C CA . LEU A 1 141 ? 2.995 -3.682 20.473 1.00 63.47 141 LEU A CA 1
ATOM 1101 C C . LEU A 1 141 ? 3.207 -3.732 21.990 1.00 63.47 141 LEU A C 1
ATOM 1103 O O . LEU A 1 141 ? 4.350 -3.696 22.452 1.00 63.47 141 LEU A O 1
ATOM 1107 N N . SER A 1 142 ? 2.131 -3.797 22.778 1.00 60.22 142 SER A N 1
ATOM 1108 C CA . SER A 1 142 ? 2.239 -3.872 24.231 1.00 60.22 142 SER A CA 1
ATOM 1109 C C . SER A 1 142 ? 2.848 -5.212 24.670 1.00 60.22 142 SER A C 1
ATOM 1111 O O . SER A 1 142 ? 2.376 -6.297 24.322 1.00 60.22 142 SER A O 1
ATOM 1113 N N . LEU A 1 143 ? 3.898 -5.152 25.496 1.00 50.19 143 LEU A N 1
ATOM 1114 C CA . LEU A 1 143 ? 4.579 -6.337 26.040 1.00 50.19 143 LEU A CA 1
ATOM 1115 C C . LEU A 1 143 ? 3.616 -7.255 26.830 1.00 50.19 143 LEU A C 1
ATOM 1117 O O . LEU A 1 143 ? 3.820 -8.466 26.906 1.00 50.19 143 LEU A O 1
ATOM 1121 N N . SER A 1 144 ? 2.551 -6.684 27.401 1.00 53.28 144 SER A N 1
ATOM 1122 C CA . SER A 1 144 ? 1.456 -7.414 28.047 1.00 53.28 144 SER A CA 1
ATOM 1123 C C . SER A 1 144 ? 0.605 -8.209 27.054 1.00 53.28 144 SER A C 1
ATOM 1125 O O . SER A 1 144 ? 0.329 -9.376 27.324 1.00 53.28 144 SER A O 1
ATOM 1127 N N . GLY A 1 145 ? 0.254 -7.632 25.898 1.00 55.53 145 GLY A N 1
ATOM 1128 C CA . GLY A 1 145 ? -0.561 -8.283 24.865 1.00 55.53 145 GLY A CA 1
ATOM 1129 C C . GLY A 1 145 ? 0.129 -9.477 24.200 1.00 55.53 145 GLY A C 1
ATOM 1130 O O . GLY A 1 145 ? -0.520 -10.474 23.894 1.00 55.53 145 GLY A O 1
ATOM 1131 N N . ILE A 1 146 ? 1.460 -9.434 24.064 1.00 54.84 146 ILE A N 1
ATOM 1132 C CA . ILE A 1 146 ? 2.265 -10.561 23.553 1.00 54.84 146 ILE A CA 1
ATOM 1133 C C . ILE A 1 146 ? 2.272 -11.736 24.544 1.00 54.84 146 ILE A C 1
ATOM 1135 O O . ILE A 1 146 ? 2.257 -12.899 24.140 1.00 54.84 146 ILE A O 1
ATOM 1139 N N . ARG A 1 147 ? 2.281 -11.453 25.854 1.00 53.44 147 ARG A N 1
ATOM 1140 C CA . ARG A 1 147 ? 2.386 -12.481 26.903 1.00 53.44 147 ARG A CA 1
ATOM 1141 C C . ARG A 1 147 ? 1.052 -13.159 27.222 1.00 53.44 147 ARG A C 1
ATOM 1143 O O . ARG A 1 147 ? 1.057 -14.309 27.650 1.00 53.44 147 ARG A O 1
ATOM 1150 N N . SER A 1 148 ? -0.068 -12.469 27.009 1.00 54.09 148 SER A N 1
ATOM 1151 C CA . SER A 1 148 ? -1.431 -12.991 27.191 1.00 54.09 148 SER A CA 1
ATOM 1152 C C . SER A 1 148 ? -2.130 -13.320 25.866 1.00 54.09 148 SER A C 1
ATOM 1154 O O . SER A 1 148 ? -3.358 -13.322 25.806 1.00 54.09 148 SER A O 1
ATOM 1156 N N . PHE A 1 149 ? -1.371 -13.552 24.789 1.00 56.25 149 PHE A N 1
ATOM 1157 C CA . PHE A 1 149 ? -1.924 -13.745 23.452 1.00 56.25 149 PHE A CA 1
ATOM 1158 C C . PHE A 1 149 ? -2.734 -15.046 23.353 1.00 56.25 149 PHE A C 1
ATOM 1160 O O . PHE A 1 149 ? -2.190 -16.128 23.129 1.00 56.25 149 PHE A O 1
ATOM 1167 N N . ASN A 1 150 ? -4.056 -14.930 23.477 1.00 61.38 150 ASN A N 1
ATOM 1168 C CA . ASN A 1 150 ? -4.993 -16.004 23.179 1.00 61.38 150 ASN A CA 1
ATOM 1169 C C . ASN A 1 150 ? -5.545 -15.818 21.756 1.00 61.38 150 ASN A C 1
ATOM 1171 O O . ASN A 1 150 ? -6.337 -14.901 21.521 1.00 61.38 150 ASN A O 1
ATOM 1175 N N . PRO A 1 151 ? -5.218 -16.706 20.795 1.00 58.41 151 PRO A N 1
ATOM 1176 C CA . PRO A 1 151 ? -5.643 -16.558 19.399 1.00 58.41 151 PRO A CA 1
ATOM 1177 C C . PRO A 1 151 ? -7.167 -16.639 19.209 1.00 58.41 151 PRO A C 1
ATOM 1179 O O . PRO A 1 151 ? -7.677 -16.229 18.171 1.00 58.41 151 PRO A O 1
ATOM 1182 N N . ARG A 1 152 ? -7.904 -17.163 20.201 1.00 55.19 152 ARG A N 1
ATOM 1183 C CA . ARG A 1 152 ? -9.373 -17.240 20.183 1.00 55.19 152 ARG A CA 1
ATOM 1184 C C . ARG A 1 152 ? -10.067 -15.950 20.630 1.00 55.19 152 ARG A C 1
ATOM 1186 O O . ARG A 1 152 ? -11.191 -15.722 20.202 1.00 55.19 152 ARG A O 1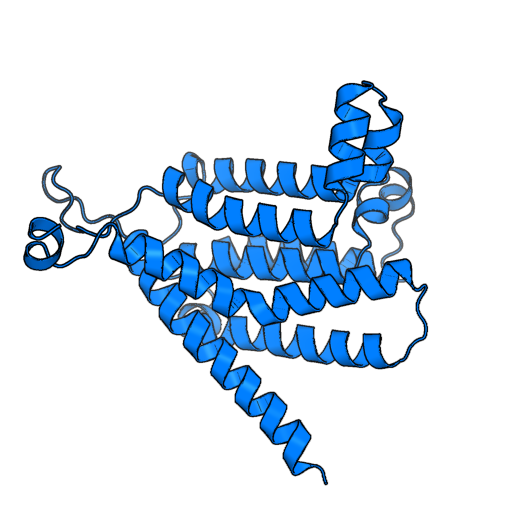
ATOM 1193 N N . GLU A 1 153 ? -9.421 -15.125 21.454 1.00 60.69 153 GLU A N 1
ATOM 1194 C CA . GLU A 1 153 ? -9.989 -13.859 21.950 1.00 60.69 153 GLU A CA 1
ATOM 1195 C C . GLU A 1 153 ? -9.511 -12.667 21.108 1.00 60.69 153 GLU A C 1
ATOM 1197 O O . GLU A 1 153 ? -10.309 -11.800 20.757 1.00 60.69 153 GLU A O 1
ATOM 1202 N N . ASN A 1 154 ? -8.254 -12.686 20.653 1.00 66.50 154 ASN A N 1
ATOM 1203 C CA . ASN A 1 154 ? -7.636 -11.570 19.932 1.00 66.50 154 ASN A CA 1
ATOM 1204 C C . ASN A 1 154 ? -7.624 -11.784 18.410 1.00 66.50 154 ASN A C 1
ATOM 1206 O O . ASN A 1 154 ? -6.594 -11.638 17.746 1.00 66.50 154 ASN A O 1
ATOM 1210 N N . LEU A 1 155 ? -8.789 -12.111 17.836 1.00 67.88 155 LEU A N 1
ATOM 1211 C CA . LEU A 1 155 ? -8.942 -12.350 16.391 1.00 67.88 155 LEU A CA 1
ATOM 1212 C C . LEU A 1 155 ? -8.451 -11.167 15.545 1.00 67.88 155 LEU A C 1
ATOM 1214 O O . LEU A 1 155 ? -7.856 -11.377 14.495 1.00 67.88 155 LEU A O 1
ATOM 1218 N N . GLY A 1 156 ? -8.642 -9.931 16.014 1.00 70.69 156 GLY A N 1
ATOM 1219 C CA . GLY A 1 156 ? -8.114 -8.740 15.348 1.00 70.69 156 GLY A CA 1
ATOM 1220 C C . GLY A 1 156 ? -6.592 -8.789 15.206 1.00 70.69 156 GLY A C 1
ATOM 1221 O O . GLY A 1 156 ? -6.086 -8.726 14.094 1.00 70.69 156 GLY A O 1
ATOM 1222 N N . ALA A 1 157 ? -5.872 -9.004 16.309 1.00 74.62 157 ALA A N 1
ATOM 1223 C CA . ALA A 1 157 ? -4.412 -9.085 16.310 1.00 74.62 157 ALA A CA 1
ATOM 1224 C C . ALA A 1 157 ? -3.874 -10.219 15.412 1.00 74.62 157 ALA A C 1
ATOM 1226 O O . ALA A 1 157 ? -2.875 -10.045 14.706 1.00 74.62 157 ALA A O 1
ATOM 1227 N N . VAL A 1 158 ? -4.568 -11.363 15.376 1.00 78.69 158 VAL A N 1
ATOM 1228 C CA . VAL A 1 158 ? -4.239 -12.478 14.472 1.00 78.69 158 VAL A CA 1
ATOM 1229 C C . VAL A 1 158 ? -4.348 -12.052 13.007 1.00 78.69 158 VAL A C 1
ATOM 1231 O O . VAL A 1 158 ? -3.476 -12.401 12.216 1.00 78.69 158 VAL A O 1
ATOM 1234 N N . ILE A 1 159 ? -5.371 -11.278 12.632 1.00 80.31 159 ILE A N 1
ATOM 1235 C CA . ILE A 1 159 ? -5.549 -10.839 11.242 1.00 80.31 159 ILE A CA 1
ATOM 1236 C C . ILE A 1 159 ? -4.459 -9.830 10.847 1.00 80.31 159 ILE A C 1
ATOM 1238 O O . ILE A 1 159 ? -3.973 -9.903 9.724 1.00 80.31 159 ILE A O 1
ATOM 1242 N N . SER A 1 160 ? -4.033 -8.917 11.726 1.00 82.56 160 SER A N 1
ATOM 1243 C CA . SER A 1 160 ? -2.915 -7.990 11.450 1.00 82.56 160 SER A CA 1
ATOM 1244 C C . SER A 1 160 ? -1.571 -8.693 11.310 1.00 82.56 160 SER A C 1
ATOM 1246 O O . SER A 1 160 ? -0.833 -8.442 10.363 1.00 82.56 160 SER A O 1
ATOM 1248 N N . VAL A 1 161 ? -1.230 -9.581 12.246 1.00 82.56 161 VAL A N 1
ATOM 1249 C CA . VAL A 1 161 ? 0.045 -10.305 12.181 1.00 82.56 161 VAL A CA 1
ATOM 1250 C C . VAL A 1 161 ? 0.016 -11.263 10.993 1.00 82.56 161 VAL A C 1
ATOM 1252 O O . VAL A 1 161 ? 0.969 -11.331 10.221 1.00 82.56 161 VAL A O 1
ATOM 1255 N N . GLY A 1 162 ? -1.118 -11.935 10.788 1.00 84.44 162 GLY A N 1
ATOM 1256 C CA . GLY A 1 162 ? -1.366 -12.787 9.637 1.00 84.44 162 GLY A CA 1
ATOM 1257 C C . GLY A 1 162 ? -1.234 -12.037 8.315 1.00 84.44 162 GLY A C 1
ATOM 1258 O O . GLY A 1 162 ? -0.574 -12.547 7.418 1.00 84.44 162 GLY A O 1
ATOM 1259 N N . SER A 1 163 ? -1.777 -10.821 8.184 1.00 86.69 163 SER A N 1
ATOM 1260 C CA . SER A 1 163 ? -1.667 -10.049 6.940 1.00 86.69 163 SER A CA 1
ATOM 1261 C C . SER A 1 163 ? -0.224 -9.645 6.633 1.00 86.69 163 SER A C 1
ATOM 1263 O O . SER A 1 163 ? 0.184 -9.750 5.479 1.00 86.69 163 SER A O 1
ATOM 1265 N N . ILE A 1 164 ? 0.572 -9.277 7.644 1.00 86.94 164 ILE A N 1
ATOM 1266 C CA . ILE A 1 164 ? 2.004 -8.976 7.480 1.00 86.94 164 ILE A CA 1
ATOM 1267 C C . ILE A 1 164 ? 2.778 -10.229 7.049 1.00 86.94 164 ILE A C 1
ATOM 1269 O O . ILE A 1 164 ? 3.545 -10.180 6.087 1.00 86.94 164 ILE A O 1
ATOM 1273 N N . VAL A 1 165 ? 2.566 -11.362 7.727 1.00 87.88 165 VAL A N 1
ATOM 1274 C CA . VAL A 1 165 ? 3.261 -12.626 7.425 1.00 87.88 165 VAL A CA 1
ATOM 1275 C C . VAL A 1 165 ? 2.885 -13.140 6.036 1.00 87.88 165 VAL A C 1
ATOM 1277 O O . VAL A 1 165 ? 3.765 -13.502 5.257 1.00 87.88 165 VAL A O 1
ATOM 1280 N N . VAL A 1 166 ? 1.593 -13.133 5.700 1.00 89.62 166 VAL A N 1
ATOM 1281 C CA . VAL A 1 166 ? 1.093 -13.537 4.380 1.00 89.62 166 VAL A CA 1
ATOM 1282 C C . VAL A 1 166 ? 1.653 -12.622 3.296 1.00 89.62 166 VAL A C 1
ATOM 1284 O O . VAL A 1 166 ? 2.109 -13.119 2.272 1.00 89.62 166 VAL A O 1
ATOM 1287 N N . PHE A 1 167 ? 1.688 -11.307 3.520 1.00 91.81 167 PHE A N 1
ATOM 1288 C CA . PHE A 1 167 ? 2.282 -10.361 2.578 1.00 91.81 167 PHE A CA 1
ATOM 1289 C C . PHE A 1 167 ? 3.775 -10.612 2.355 1.00 91.81 167 PHE A C 1
ATOM 1291 O O . PHE A 1 167 ? 4.210 -10.661 1.205 1.00 91.81 167 PHE A O 1
ATOM 1298 N N . ALA A 1 168 ? 4.553 -10.817 3.419 1.00 87.69 168 ALA A N 1
ATOM 1299 C CA . ALA A 1 168 ? 5.980 -11.104 3.303 1.00 87.69 168 ALA A CA 1
ATOM 1300 C C . ALA A 1 168 ? 6.229 -12.426 2.556 1.00 87.69 168 ALA A C 1
ATOM 1302 O O . ALA A 1 168 ? 7.019 -12.469 1.612 1.00 87.69 168 ALA A O 1
ATOM 1303 N N . ALA A 1 169 ? 5.503 -13.487 2.919 1.00 88.38 169 ALA A N 1
ATOM 1304 C CA . ALA A 1 169 ? 5.611 -14.790 2.271 1.00 88.38 169 ALA A CA 1
ATOM 1305 C C . ALA A 1 169 ? 5.215 -14.730 0.788 1.00 88.38 169 ALA A C 1
ATOM 1307 O O . ALA A 1 169 ? 5.939 -15.260 -0.057 1.00 88.38 169 ALA A O 1
ATOM 1308 N N . LEU A 1 170 ? 4.104 -14.057 0.465 1.00 87.56 170 LEU A N 1
ATOM 1309 C CA . LEU A 1 170 ? 3.650 -13.880 -0.913 1.00 87.56 170 LEU A CA 1
ATOM 1310 C C . LEU A 1 170 ? 4.621 -13.025 -1.717 1.00 87.56 170 LEU A C 1
ATOM 1312 O O . LEU A 1 170 ? 4.944 -13.412 -2.827 1.00 87.56 170 LEU A O 1
ATOM 1316 N N . THR A 1 171 ? 5.141 -11.923 -1.174 1.00 87.25 171 THR A N 1
ATOM 1317 C CA . THR A 1 171 ? 6.088 -11.058 -1.900 1.00 87.25 171 THR A CA 1
ATOM 1318 C C . THR A 1 171 ? 7.329 -11.834 -2.336 1.00 87.25 171 THR A C 1
ATOM 1320 O O . THR A 1 171 ? 7.755 -11.725 -3.485 1.00 87.25 171 THR A O 1
ATOM 1323 N N . LEU A 1 172 ? 7.877 -12.674 -1.454 1.00 86.69 172 LEU A N 1
ATOM 1324 C CA . LEU A 1 172 ? 9.059 -13.477 -1.769 1.00 86.69 172 LEU A CA 1
ATOM 1325 C C . LEU A 1 172 ? 8.751 -14.634 -2.732 1.00 86.69 172 LEU A C 1
ATOM 1327 O O . LEU A 1 172 ? 9.588 -14.972 -3.563 1.00 86.69 172 LEU A O 1
ATOM 1331 N N . ASN A 1 173 ? 7.546 -15.208 -2.667 1.00 86.31 173 ASN A N 1
ATOM 1332 C CA . ASN A 1 173 ? 7.174 -16.404 -3.433 1.00 86.31 173 ASN A CA 1
ATOM 1333 C C . ASN A 1 173 ? 6.195 -16.137 -4.586 1.00 86.31 173 ASN A C 1
ATOM 1335 O O . ASN A 1 173 ? 5.662 -17.086 -5.158 1.00 86.31 173 ASN A O 1
ATOM 1339 N N . ILE A 1 174 ? 5.932 -14.879 -4.955 1.00 83.56 174 ILE A N 1
ATOM 1340 C CA . ILE A 1 174 ? 4.859 -14.564 -5.912 1.00 83.56 174 ILE A CA 1
ATOM 1341 C C . ILE A 1 174 ? 5.090 -15.199 -7.281 1.00 83.56 174 ILE A C 1
ATOM 1343 O O . ILE A 1 174 ? 4.137 -15.607 -7.933 1.00 83.56 174 ILE A O 1
ATOM 1347 N N . SER A 1 175 ? 6.353 -15.358 -7.683 1.00 73.88 175 SER A N 1
ATOM 1348 C CA . SER A 1 175 ? 6.749 -16.029 -8.924 1.00 73.88 175 SER A CA 1
ATOM 1349 C C . SER A 1 175 ? 6.335 -17.503 -8.971 1.00 73.88 175 SER A C 1
ATOM 1351 O O . SER A 1 175 ? 6.166 -18.051 -10.057 1.00 73.88 175 SER A O 1
ATOM 1353 N N . MET A 1 176 ? 6.135 -18.135 -7.811 1.00 79.81 176 MET A N 1
ATOM 1354 C CA . MET A 1 176 ? 5.669 -19.519 -7.686 1.00 79.81 176 MET A CA 1
ATOM 1355 C C . MET A 1 176 ? 4.138 -19.618 -7.679 1.00 79.81 176 MET A C 1
ATOM 1357 O O . MET A 1 176 ? 3.585 -20.682 -7.953 1.00 79.81 176 MET A O 1
ATOM 1361 N N . VAL A 1 177 ? 3.434 -18.517 -7.398 1.00 82.38 177 VAL A N 1
ATOM 1362 C CA . VAL A 1 177 ? 1.968 -18.469 -7.342 1.00 82.38 177 VAL A CA 1
ATOM 1363 C C . VAL A 1 177 ? 1.427 -17.885 -8.646 1.00 82.38 177 VAL A C 1
ATOM 1365 O O . VAL A 1 177 ? 1.002 -16.731 -8.711 1.00 82.38 177 VAL A O 1
ATOM 1368 N N . GLN A 1 178 ? 1.412 -18.720 -9.689 1.00 76.69 178 GLN A N 1
ATOM 1369 C CA . GLN A 1 178 ? 0.962 -18.353 -11.041 1.00 76.69 178 GLN A CA 1
ATOM 1370 C C . GLN A 1 178 ? -0.378 -17.596 -11.109 1.00 76.69 178 GLN A C 1
ATOM 1372 O O . GLN A 1 178 ? -0.435 -16.606 -11.839 1.00 76.69 178 GLN A O 1
ATOM 1377 N N . PRO A 1 179 ? -1.431 -17.969 -10.347 1.00 76.94 179 PRO A N 1
ATOM 1378 C CA . PRO A 1 179 ? -2.706 -17.252 -10.405 1.00 76.94 179 PRO A CA 1
ATOM 1379 C C . PRO A 1 179 ? -2.598 -15.779 -9.999 1.00 76.94 179 PRO A C 1
ATOM 1381 O O . PRO A 1 179 ? -3.380 -14.955 -10.456 1.00 76.94 179 PRO A O 1
ATOM 1384 N N . ILE A 1 180 ? -1.641 -15.445 -9.127 1.00 79.31 180 ILE A N 1
ATOM 1385 C CA . ILE A 1 180 ? -1.435 -14.079 -8.638 1.00 79.31 180 ILE A CA 1
ATOM 1386 C C . ILE A 1 180 ? -0.436 -13.348 -9.532 1.00 79.31 180 ILE A C 1
ATOM 1388 O O . ILE A 1 180 ? -0.644 -12.181 -9.846 1.00 79.31 180 ILE A O 1
ATOM 1392 N N . SER A 1 181 ? 0.643 -14.013 -9.957 1.00 78.75 181 SER A N 1
ATOM 1393 C CA . SER A 1 181 ? 1.692 -13.362 -10.748 1.00 78.75 181 SER A CA 1
ATOM 1394 C C . SER A 1 181 ? 1.234 -12.940 -12.142 1.00 78.75 181 SER A C 1
ATOM 1396 O O . SER A 1 181 ? 1.823 -12.026 -12.708 1.00 78.75 181 SER A O 1
ATOM 1398 N N . GLN A 1 182 ? 0.238 -13.628 -12.711 1.00 84.00 182 GLN A N 1
ATOM 1399 C CA . GLN A 1 182 ? -0.296 -13.321 -14.040 1.00 84.00 182 GLN A CA 1
ATOM 1400 C C . GLN A 1 182 ? -1.204 -12.087 -14.014 1.00 84.00 182 GLN A C 1
ATOM 1402 O O . GLN A 1 182 ? -1.023 -11.197 -14.837 1.00 84.00 182 GLN A O 1
ATOM 1407 N N . ASP A 1 183 ? -2.097 -11.994 -13.022 1.00 88.00 183 ASP A N 1
ATOM 1408 C CA . ASP A 1 183 ? -3.100 -10.929 -12.911 1.00 88.00 183 ASP A CA 1
ATOM 1409 C C . ASP A 1 183 ? -3.070 -10.253 -11.530 1.00 88.00 183 ASP A C 1
ATOM 1411 O O . ASP A 1 183 ? -4.042 -10.250 -10.764 1.00 88.00 183 ASP A O 1
ATOM 1415 N N . ILE A 1 184 ? -1.935 -9.622 -11.221 1.00 89.00 184 ILE A N 1
ATOM 1416 C CA . ILE A 1 184 ? -1.737 -8.857 -9.980 1.00 89.00 184 ILE A CA 1
ATOM 1417 C C . ILE A 1 184 ? -2.834 -7.791 -9.765 1.00 89.00 184 ILE A C 1
ATOM 1419 O O . ILE A 1 184 ? -3.353 -7.718 -8.646 1.00 89.00 184 ILE A O 1
ATOM 1423 N N . PRO A 1 185 ? -3.239 -6.979 -10.771 1.00 91.25 185 PRO A N 1
ATOM 1424 C CA . PRO A 1 185 ? -4.276 -5.963 -10.575 1.00 91.25 185 PRO A CA 1
ATOM 1425 C C . PRO A 1 185 ? -5.608 -6.565 -10.110 1.00 91.25 185 PRO A C 1
ATOM 1427 O O . PRO A 1 185 ? -6.225 -6.040 -9.184 1.00 91.25 185 PRO A O 1
ATOM 1430 N N . THR A 1 186 ? -6.005 -7.693 -10.701 1.00 91.62 186 THR A N 1
ATOM 1431 C CA . THR A 1 186 ? -7.247 -8.418 -10.395 1.00 91.62 186 THR A CA 1
ATOM 1432 C C . THR A 1 186 ? -7.228 -9.010 -8.992 1.00 91.62 186 THR A C 1
ATOM 1434 O O . THR A 1 186 ? -8.214 -8.927 -8.259 1.00 91.62 186 THR A O 1
ATOM 1437 N N . PHE A 1 187 ? -6.094 -9.577 -8.580 1.00 91.94 187 PHE A N 1
ATOM 1438 C CA . PHE A 1 187 ? -5.942 -10.084 -7.221 1.00 91.94 187 PHE A CA 1
ATOM 1439 C C . PHE A 1 187 ? -6.036 -8.955 -6.184 1.00 91.94 187 PHE A C 1
ATOM 1441 O O . PHE A 1 187 ? -6.810 -9.038 -5.230 1.00 91.94 187 PHE A O 1
ATOM 1448 N N . LEU A 1 188 ? -5.279 -7.873 -6.377 1.00 92.44 188 LEU A N 1
ATOM 1449 C CA . LEU A 1 188 ? -5.244 -6.754 -5.435 1.00 92.44 188 LEU A CA 1
ATOM 1450 C C . LEU A 1 188 ? -6.580 -6.001 -5.385 1.00 92.44 188 LEU A C 1
ATOM 1452 O O . LEU A 1 188 ? -7.020 -5.614 -4.301 1.00 92.44 188 LEU A O 1
ATO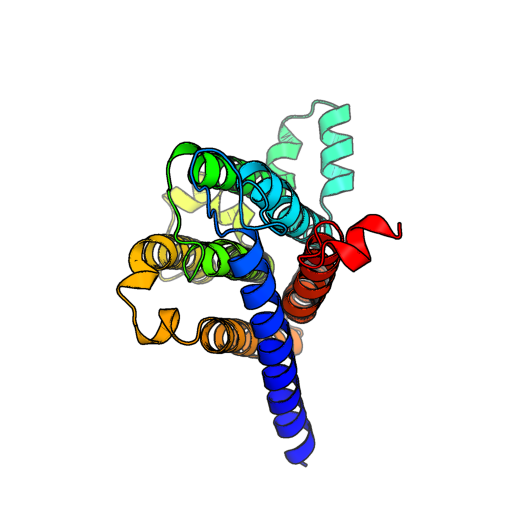M 1456 N N . SER A 1 189 ? -7.260 -5.835 -6.524 1.00 93.25 189 SER A N 1
ATOM 1457 C CA . SER A 1 189 ? -8.597 -5.238 -6.572 1.00 93.25 189 SER A CA 1
ATOM 1458 C C . SER A 1 189 ? -9.619 -6.082 -5.810 1.00 93.25 189 SER A C 1
ATOM 1460 O O . SER A 1 189 ? -10.448 -5.514 -5.098 1.00 93.25 189 SER A O 1
ATOM 1462 N N . ALA A 1 190 ? -9.512 -7.414 -5.852 1.00 92.94 190 ALA A N 1
ATOM 1463 C CA . ALA A 1 190 ? -10.338 -8.300 -5.036 1.00 92.94 190 ALA A CA 1
ATOM 1464 C C . ALA A 1 190 ? -10.099 -8.148 -3.547 1.00 92.94 190 ALA A C 1
ATOM 1466 O O . ALA A 1 190 ? -11.062 -8.047 -2.784 1.00 92.94 190 ALA A O 1
ATOM 1467 N N . VAL A 1 191 ? -8.838 -8.070 -3.127 1.00 93.12 191 VAL A N 1
ATOM 1468 C CA . VAL A 1 191 ? -8.510 -7.852 -1.718 1.00 93.12 191 VAL A CA 1
ATOM 1469 C C . VAL A 1 191 ? -9.061 -6.505 -1.235 1.00 93.12 191 VAL A C 1
ATOM 1471 O O . VAL A 1 191 ? -9.694 -6.453 -0.177 1.00 93.12 191 VAL A O 1
ATOM 1474 N N . ILE A 1 192 ? -8.894 -5.427 -2.012 1.00 93.75 192 ILE A N 1
ATOM 1475 C CA . ILE A 1 192 ? -9.464 -4.107 -1.691 1.00 93.75 192 ILE A CA 1
ATOM 1476 C C . ILE A 1 192 ? -10.991 -4.178 -1.630 1.00 93.75 192 ILE A C 1
ATOM 1478 O O . ILE A 1 192 ? -11.572 -3.720 -0.649 1.00 93.75 192 ILE A O 1
ATOM 1482 N N . LEU A 1 193 ? -11.644 -4.782 -2.628 1.00 94.38 193 LEU A N 1
ATOM 1483 C CA . LEU A 1 193 ? -13.101 -4.898 -2.682 1.00 94.38 193 LEU A CA 1
ATOM 1484 C C . LEU A 1 193 ? -13.645 -5.621 -1.448 1.00 94.38 193 LEU A C 1
ATOM 1486 O O . LEU A 1 193 ? -14.522 -5.095 -0.765 1.00 94.38 193 LEU A O 1
ATOM 1490 N N . ILE A 1 194 ? -13.109 -6.804 -1.137 1.00 93.38 194 ILE A N 1
ATOM 1491 C CA . ILE A 1 194 ? -13.538 -7.602 0.018 1.00 93.38 194 ILE A CA 1
ATOM 1492 C C . ILE A 1 194 ? -13.335 -6.808 1.311 1.00 93.38 194 ILE A C 1
ATOM 1494 O O . ILE A 1 194 ? -14.233 -6.765 2.153 1.00 93.38 194 ILE A O 1
ATOM 1498 N N . THR A 1 195 ? -12.190 -6.136 1.451 1.00 91.69 195 THR A N 1
ATOM 1499 C CA . THR A 1 195 ? -11.868 -5.351 2.648 1.00 91.69 195 THR A CA 1
ATOM 1500 C C . THR A 1 195 ? -12.825 -4.173 2.816 1.00 91.69 195 THR A C 1
ATOM 1502 O O . THR A 1 195 ? -13.361 -3.973 3.905 1.00 91.69 195 THR A O 1
ATOM 1505 N N . VAL A 1 196 ? -13.083 -3.421 1.743 1.00 93.25 196 VAL A N 1
ATOM 1506 C CA . VAL A 1 196 ? -13.986 -2.261 1.750 1.00 93.25 196 VAL A CA 1
ATOM 1507 C C . VAL A 1 196 ? -15.426 -2.687 2.022 1.00 93.25 196 VAL A C 1
ATOM 1509 O O . VAL A 1 196 ? -16.100 -2.037 2.814 1.00 93.25 196 VAL A O 1
ATOM 1512 N N . LEU A 1 197 ? -15.899 -3.791 1.435 1.00 92.06 197 LEU A N 1
ATOM 1513 C CA . LEU A 1 197 ? -17.252 -4.296 1.685 1.00 92.06 197 LEU A CA 1
ATOM 1514 C C . LEU A 1 197 ? -17.426 -4.780 3.122 1.00 92.06 197 LEU A C 1
ATOM 1516 O O . LEU A 1 197 ? -18.395 -4.406 3.783 1.00 92.06 197 LEU A O 1
ATOM 1520 N N . TYR A 1 198 ? -16.480 -5.580 3.616 1.00 91.12 198 TYR A N 1
ATOM 1521 C CA . TYR A 1 198 ? -16.522 -6.100 4.978 1.00 91.12 198 TYR A CA 1
ATOM 1522 C C . TYR A 1 198 ? -16.516 -4.963 6.003 1.00 91.12 198 TYR A C 1
ATOM 1524 O O . TYR A 1 198 ? -17.387 -4.899 6.873 1.00 91.12 198 TYR A O 1
ATOM 1532 N N . TRP A 1 199 ? -15.565 -4.034 5.885 1.00 89.62 199 TRP A N 1
ATOM 1533 C CA . TRP A 1 199 ? -15.452 -2.931 6.831 1.00 89.62 199 TRP A CA 1
ATOM 1534 C C . TRP A 1 199 ? -16.548 -1.888 6.650 1.00 89.62 199 TRP A C 1
ATOM 1536 O O . TRP A 1 199 ? -17.059 -1.402 7.652 1.00 89.62 199 TRP A O 1
ATOM 1546 N N . GLY A 1 200 ? -16.977 -1.600 5.421 1.00 88.31 200 GLY A N 1
ATOM 1547 C CA . GLY A 1 200 ? -18.118 -0.725 5.151 1.00 88.31 200 GLY A CA 1
ATOM 1548 C C . GLY A 1 200 ? -19.399 -1.244 5.803 1.00 88.31 200 GLY A C 1
ATOM 1549 O O . GLY A 1 200 ? -20.099 -0.491 6.479 1.00 88.31 200 GLY A O 1
ATOM 1550 N N . TRP A 1 201 ? -19.658 -2.550 5.701 1.00 88.31 201 TRP A N 1
ATOM 1551 C CA . TRP A 1 201 ? -20.778 -3.182 6.397 1.00 88.31 201 TRP A CA 1
ATOM 1552 C C . TRP A 1 201 ? -20.630 -3.121 7.921 1.00 88.31 201 TRP A C 1
ATOM 1554 O O . TRP A 1 201 ? -21.578 -2.755 8.613 1.00 88.31 201 TRP A O 1
ATOM 1564 N N . ARG A 1 202 ? -19.439 -3.418 8.461 1.00 84.50 202 ARG A N 1
ATOM 1565 C CA . ARG A 1 202 ? -19.172 -3.341 9.910 1.00 84.50 202 ARG A CA 1
ATOM 1566 C C . ARG A 1 202 ? -19.332 -1.923 10.465 1.00 84.50 202 ARG A C 1
ATOM 1568 O O . ARG A 1 202 ? -19.867 -1.765 11.556 1.00 84.50 202 ARG A O 1
ATOM 1575 N N . LEU A 1 203 ? -18.899 -0.903 9.726 1.00 85.56 203 LEU A N 1
ATOM 1576 C CA . LEU A 1 203 ? -19.044 0.508 10.097 1.00 85.56 203 LEU A CA 1
ATOM 1577 C C . LEU A 1 203 ? -20.498 0.982 10.048 1.00 85.56 203 LEU A C 1
ATOM 1579 O O . LEU A 1 203 ? -20.902 1.771 10.898 1.00 85.56 203 LEU A O 1
ATOM 1583 N N . SER A 1 204 ? -21.301 0.447 9.127 1.00 84.38 204 SER A N 1
ATOM 1584 C CA . SER A 1 204 ? -22.735 0.745 9.035 1.00 84.38 204 SER A CA 1
ATOM 1585 C C . SER A 1 204 ? -23.552 0.270 10.244 1.00 84.38 204 SER A C 1
ATOM 1587 O O . SER A 1 204 ? -24.702 0.673 10.378 1.00 84.38 204 SER A O 1
ATOM 1589 N N . GLN A 1 205 ? -23.009 -0.596 11.105 1.00 82.00 205 GLN A N 1
ATOM 1590 C CA . GLN A 1 205 ? -23.727 -1.132 12.268 1.00 82.00 205 GLN A CA 1
ATOM 1591 C C . GLN A 1 205 ? -23.668 -0.218 13.512 1.00 82.00 205 GLN A C 1
ATOM 1593 O O . GLN A 1 205 ? -24.140 -0.632 14.564 1.00 82.00 205 GLN A O 1
ATOM 1598 N N . GLU A 1 206 ? -23.084 0.988 13.413 1.00 62.94 206 GLU A N 1
ATOM 1599 C CA . GLU A 1 206 ? -23.078 2.085 14.417 1.00 62.94 206 GLU A CA 1
ATOM 1600 C C . GLU A 1 206 ? -22.707 1.727 15.879 1.00 62.94 206 GLU A C 1
ATOM 1602 O O . GLU A 1 206 ? -22.831 2.544 16.785 1.00 62.94 206 GLU A O 1
ATOM 1607 N N . GLY A 1 207 ? -22.174 0.534 16.148 1.00 67.81 207 GLY A N 1
ATOM 1608 C CA . GLY A 1 207 ? -21.879 0.063 17.508 1.00 67.81 207 GLY A CA 1
ATOM 1609 C C . GLY A 1 207 ? -20.544 0.528 18.103 1.00 67.81 207 GLY A C 1
ATOM 1610 O O . GLY A 1 207 ? -20.037 -0.124 19.015 1.00 67.81 207 GLY A O 1
ATOM 1611 N N . MET A 1 208 ? -19.907 1.577 17.570 1.00 71.31 208 MET A N 1
ATOM 1612 C CA . MET A 1 208 ? -18.522 1.939 17.911 1.00 71.31 208 MET A CA 1
ATOM 1613 C C . MET A 1 208 ? -18.406 3.296 18.606 1.00 71.31 208 MET A C 1
ATOM 1615 O O . MET A 1 208 ? -19.182 4.214 18.367 1.00 71.31 208 MET A O 1
ATOM 1619 N N . LYS A 1 209 ? -17.375 3.449 19.449 1.00 77.38 209 LYS A N 1
ATOM 1620 C CA . LYS A 1 209 ? -17.015 4.753 20.026 1.00 77.38 209 LYS A CA 1
ATOM 1621 C C . LYS A 1 209 ? -16.715 5.752 18.892 1.00 77.38 209 LYS A C 1
ATOM 1623 O O . LYS A 1 209 ? -16.019 5.377 17.945 1.00 77.38 209 LYS A O 1
ATOM 1628 N N . PRO A 1 210 ? -17.131 7.027 19.008 1.00 73.81 210 PRO A N 1
ATOM 1629 C CA . PRO A 1 210 ? -17.042 8.002 17.916 1.00 73.81 210 PRO A CA 1
ATOM 1630 C C . PRO A 1 210 ? -15.605 8.248 17.429 1.00 73.81 210 PRO A C 1
ATOM 1632 O O . PRO A 1 210 ? -15.379 8.395 16.231 1.00 73.81 210 PRO A O 1
ATOM 1635 N N . ALA A 1 211 ? -14.617 8.216 18.330 1.00 73.94 211 ALA A N 1
ATOM 1636 C CA . ALA A 1 211 ? -13.205 8.359 17.965 1.00 73.94 211 ALA A CA 1
ATOM 1637 C C . ALA A 1 211 ? -12.696 7.194 17.090 1.00 73.94 211 ALA A C 1
ATOM 1639 O O . ALA A 1 211 ? -12.060 7.418 16.062 1.00 73.94 211 ALA A O 1
ATOM 1640 N N . VAL A 1 212 ? -13.043 5.953 17.452 1.00 78.25 212 VAL A N 1
ATOM 1641 C CA . VAL A 1 212 ? -12.666 4.742 16.698 1.00 78.25 212 VAL A CA 1
ATOM 1642 C C . VAL A 1 212 ? -13.396 4.701 15.356 1.00 78.25 212 VAL A C 1
ATOM 1644 O O . VAL A 1 212 ? -12.824 4.336 14.332 1.00 78.25 212 VAL A O 1
ATOM 1647 N N . GLN A 1 213 ? -14.660 5.126 15.335 1.00 82.06 213 GLN A N 1
ATOM 1648 C CA . GLN A 1 213 ? -15.447 5.206 14.110 1.00 82.06 213 GLN A CA 1
ATOM 1649 C C . GLN A 1 213 ? -14.859 6.211 13.114 1.00 82.06 213 GLN A C 1
ATOM 1651 O O . GLN A 1 213 ? -14.711 5.872 11.940 1.00 82.06 213 GLN A O 1
ATOM 1656 N N . ALA A 1 214 ? -14.471 7.409 13.564 1.00 83.19 214 ALA A N 1
ATOM 1657 C CA . ALA A 1 214 ? -13.846 8.413 12.703 1.00 83.19 214 ALA A CA 1
ATOM 1658 C C . ALA A 1 214 ? -12.528 7.899 12.102 1.00 83.19 214 ALA A C 1
ATOM 1660 O O . ALA A 1 214 ? -12.325 7.983 10.890 1.00 83.19 214 ALA A O 1
ATOM 1661 N N . LYS A 1 215 ? -11.681 7.275 12.929 1.00 84.88 215 LYS A N 1
ATOM 1662 C CA . LYS A 1 215 ? -10.402 6.691 12.504 1.00 84.88 215 LYS A CA 1
ATOM 1663 C C . LYS A 1 215 ? -10.587 5.578 11.469 1.00 84.88 215 LYS A C 1
ATOM 1665 O O . LYS A 1 215 ? -9.987 5.618 10.397 1.00 84.88 215 LYS A O 1
ATOM 1670 N N . ARG A 1 216 ? -11.490 4.628 11.728 1.00 87.88 216 ARG A N 1
ATOM 1671 C CA . ARG A 1 216 ? -11.806 3.534 10.791 1.00 87.88 216 ARG A CA 1
ATOM 1672 C C . ARG A 1 216 ? -12.470 4.024 9.504 1.00 87.88 216 ARG A C 1
ATOM 1674 O O . ARG A 1 216 ? -12.242 3.449 8.445 1.00 87.88 216 ARG A O 1
ATOM 1681 N N . THR A 1 217 ? -13.242 5.108 9.568 1.00 88.81 217 THR A N 1
ATOM 1682 C CA . THR A 1 217 ? -13.810 5.756 8.375 1.00 88.81 217 THR A CA 1
ATOM 1683 C C . THR A 1 217 ? -12.715 6.405 7.528 1.00 88.81 217 THR A C 1
ATOM 1685 O O . THR A 1 217 ? -12.706 6.234 6.311 1.00 88.81 217 THR A O 1
ATOM 1688 N N . ALA A 1 218 ? -11.744 7.079 8.152 1.00 90.19 218 ALA A N 1
ATOM 1689 C CA . ALA A 1 218 ? -10.578 7.613 7.449 1.00 90.19 218 ALA A CA 1
ATOM 1690 C C . ALA A 1 218 ? -9.719 6.492 6.832 1.00 90.19 218 ALA A C 1
ATOM 1692 O O . ALA A 1 218 ? -9.290 6.609 5.686 1.00 90.19 218 ALA A O 1
ATOM 1693 N N . ALA A 1 219 ? -9.544 5.373 7.542 1.00 92.00 219 ALA A N 1
ATOM 1694 C CA . ALA A 1 219 ? -8.847 4.187 7.042 1.00 92.00 219 ALA A CA 1
ATOM 1695 C C . ALA A 1 219 ? -9.562 3.529 5.848 1.00 92.00 219 ALA A C 1
ATOM 1697 O O . ALA A 1 219 ? -8.918 3.133 4.875 1.00 92.00 219 ALA A O 1
ATOM 1698 N N . LEU A 1 220 ? -10.898 3.458 5.879 1.00 92.50 220 LEU A N 1
ATOM 1699 C CA . LEU A 1 220 ? -11.695 3.045 4.721 1.00 92.50 220 LEU A CA 1
ATOM 1700 C C . LEU A 1 220 ? -11.508 4.005 3.545 1.00 92.50 220 LEU A C 1
ATOM 1702 O O . LEU A 1 220 ? -11.318 3.554 2.417 1.00 92.50 220 LEU A O 1
ATOM 1706 N N . GLY A 1 221 ? -11.532 5.314 3.807 1.00 92.62 221 GLY A N 1
ATOM 1707 C CA . GLY A 1 221 ? -11.259 6.338 2.801 1.00 92.62 221 GLY A CA 1
ATOM 1708 C C . GLY A 1 221 ? -9.899 6.124 2.141 1.00 92.62 221 GLY A C 1
ATOM 1709 O O . GLY A 1 221 ? -9.816 6.078 0.917 1.00 92.62 221 GLY A O 1
ATOM 1710 N N . TYR A 1 222 ? -8.852 5.892 2.936 1.00 94.06 222 TYR A N 1
ATOM 1711 C CA . TYR A 1 222 ? -7.528 5.535 2.429 1.00 94.06 222 TYR A CA 1
ATOM 1712 C C . TYR A 1 222 ? -7.579 4.326 1.486 1.00 94.06 222 TYR A C 1
ATOM 1714 O O . TYR A 1 222 ? -7.100 4.430 0.361 1.00 94.06 222 TYR A O 1
ATOM 1722 N N . MET A 1 223 ? -8.221 3.221 1.881 1.00 93.38 223 MET A N 1
ATOM 1723 C CA . MET A 1 223 ? -8.327 2.016 1.042 1.00 93.38 223 MET A CA 1
ATOM 1724 C C . MET A 1 223 ? -9.075 2.255 -0.278 1.00 93.38 223 MET A C 1
ATOM 1726 O O . MET A 1 223 ? -8.694 1.710 -1.313 1.00 93.38 223 MET A O 1
ATOM 1730 N N . VAL A 1 224 ? -10.117 3.089 -0.265 1.00 94.06 224 VAL A N 1
ATOM 1731 C CA . VAL A 1 224 ? -10.894 3.450 -1.464 1.00 94.06 224 VAL A CA 1
ATOM 1732 C C . VAL A 1 224 ? -10.094 4.360 -2.404 1.00 94.06 224 VAL A C 1
ATOM 1734 O O . VAL A 1 224 ? -10.120 4.173 -3.624 1.00 94.06 224 VAL A O 1
ATOM 1737 N N . PHE A 1 225 ? -9.363 5.335 -1.860 1.00 93.75 225 PHE A N 1
ATOM 1738 C CA . PHE A 1 225 ? -8.587 6.293 -2.651 1.00 93.75 225 PHE A CA 1
ATOM 1739 C C . PHE A 1 225 ? -7.195 5.786 -3.052 1.00 93.75 225 PHE A C 1
ATOM 1741 O O . PHE A 1 225 ? -6.607 6.339 -3.980 1.00 93.75 225 PHE A O 1
ATOM 1748 N N . LEU A 1 226 ? -6.681 4.727 -2.421 1.00 93.81 226 LEU A N 1
ATOM 1749 C CA . LEU A 1 226 ? -5.346 4.169 -2.667 1.00 93.81 226 LEU A CA 1
ATOM 1750 C C . LEU A 1 226 ? -5.058 3.906 -4.156 1.00 93.81 226 LEU A C 1
ATOM 1752 O O . LEU A 1 226 ? -4.035 4.410 -4.626 1.00 93.81 226 LEU A O 1
ATOM 1756 N N . PRO A 1 227 ? -5.917 3.212 -4.937 1.00 92.62 227 PRO A N 1
ATOM 1757 C CA . PRO A 1 227 ? -5.650 2.973 -6.358 1.00 92.62 227 PRO A CA 1
ATOM 1758 C C . PRO A 1 227 ? -5.457 4.270 -7.149 1.00 92.62 227 PRO A C 1
ATOM 1760 O O . PRO A 1 227 ? -4.567 4.369 -7.991 1.00 92.62 227 PRO A O 1
ATOM 1763 N N . PHE A 1 228 ? -6.266 5.286 -6.850 1.00 94.19 228 PHE A N 1
ATOM 1764 C CA . PHE A 1 228 ? -6.223 6.573 -7.530 1.00 94.19 228 PHE A CA 1
ATOM 1765 C C . PHE A 1 228 ? -5.017 7.425 -7.119 1.00 94.19 228 PHE A C 1
ATOM 1767 O O . PHE A 1 228 ? -4.343 7.979 -7.985 1.00 94.19 228 PHE A O 1
ATOM 1774 N N . ILE A 1 229 ? -4.712 7.507 -5.819 1.00 93.25 229 ILE A N 1
ATOM 1775 C CA . ILE A 1 229 ? -3.550 8.253 -5.306 1.00 93.25 229 ILE A CA 1
ATOM 1776 C C . ILE A 1 229 ? -2.261 7.685 -5.901 1.00 93.25 229 ILE A C 1
ATOM 1778 O O . ILE A 1 229 ? -1.427 8.434 -6.410 1.00 93.25 229 ILE A O 1
ATOM 1782 N N . MET A 1 230 ? -2.121 6.358 -5.883 1.00 93.38 230 MET A N 1
ATOM 1783 C CA . MET A 1 230 ? -0.950 5.676 -6.427 1.00 93.38 230 MET A CA 1
ATOM 1784 C C . MET A 1 230 ? -0.826 5.877 -7.935 1.00 93.38 230 MET A C 1
ATOM 1786 O O . MET A 1 230 ? 0.270 6.143 -8.424 1.00 93.38 230 MET A O 1
ATOM 1790 N N . TYR A 1 231 ? -1.940 5.817 -8.665 1.00 94.44 231 TYR A N 1
ATOM 1791 C CA . TYR A 1 231 ? -1.952 6.115 -10.091 1.00 94.44 231 TYR A CA 1
ATOM 1792 C C . TYR A 1 231 ? -1.461 7.529 -10.390 1.00 94.44 231 TYR A C 1
ATOM 1794 O O . TYR A 1 231 ? -0.599 7.701 -11.248 1.00 94.44 231 TYR A O 1
ATOM 1802 N N . LEU A 1 232 ? -1.983 8.542 -9.689 1.00 93.00 232 LEU A N 1
ATOM 1803 C CA . LEU A 1 232 ? -1.557 9.923 -9.903 1.00 93.00 232 LEU A CA 1
ATOM 1804 C C . LEU A 1 232 ? -0.069 10.103 -9.600 1.00 93.00 232 LEU A C 1
ATOM 1806 O O . LEU A 1 232 ? 0.641 10.695 -10.410 1.00 93.00 232 LEU A O 1
ATOM 1810 N N . LEU A 1 233 ? 0.407 9.557 -8.478 1.00 92.94 233 LEU A N 1
ATOM 1811 C CA . LEU A 1 233 ? 1.818 9.599 -8.101 1.00 92.94 233 LEU A CA 1
ATOM 1812 C C 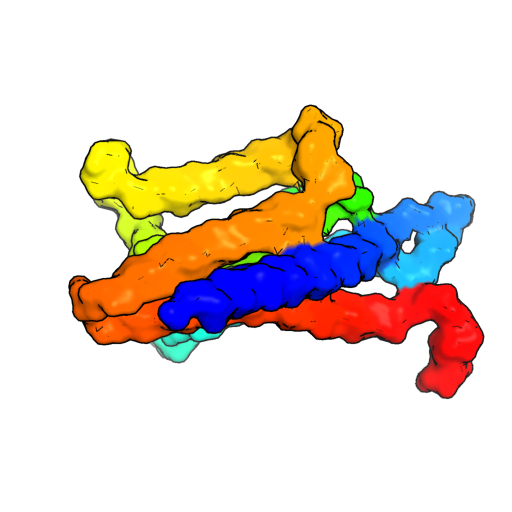. LEU A 1 233 ? 2.704 8.985 -9.192 1.00 92.94 233 LEU A C 1
ATOM 1814 O O . LEU A 1 233 ? 3.617 9.636 -9.697 1.00 92.94 233 LEU A O 1
ATOM 1818 N N . LEU A 1 234 ? 2.427 7.733 -9.559 1.00 92.00 234 LEU A N 1
ATOM 1819 C CA . LEU A 1 234 ? 3.244 6.981 -10.508 1.00 92.00 234 LEU A CA 1
ATOM 1820 C C . LEU A 1 234 ? 3.172 7.582 -11.906 1.00 92.00 234 LEU A C 1
ATOM 1822 O O . LEU A 1 234 ? 4.175 7.587 -12.607 1.00 92.00 234 LEU A O 1
ATOM 1826 N N . ARG A 1 235 ? 2.027 8.147 -12.293 1.00 90.00 235 ARG A N 1
ATOM 1827 C CA . ARG A 1 235 ? 1.890 8.864 -13.558 1.00 90.00 235 ARG A CA 1
ATOM 1828 C C . ARG A 1 235 ? 2.748 10.125 -13.593 1.00 90.00 235 ARG A C 1
ATOM 1830 O O . ARG A 1 235 ? 3.379 10.381 -14.610 1.00 90.00 235 ARG A O 1
ATOM 1837 N N . VAL A 1 236 ? 2.784 10.908 -12.513 1.00 88.94 236 VAL A N 1
ATOM 1838 C CA . VAL A 1 236 ? 3.648 12.097 -12.443 1.00 88.94 236 VAL A CA 1
ATOM 1839 C C . VAL A 1 236 ? 5.120 11.697 -12.522 1.00 88.94 236 VAL A C 1
ATOM 1841 O O . VAL A 1 236 ? 5.858 12.300 -13.292 1.00 88.94 236 VAL A O 1
ATOM 1844 N N . LEU A 1 237 ? 5.535 10.660 -11.787 1.00 87.75 237 LEU A N 1
ATOM 1845 C CA . LEU A 1 237 ? 6.911 10.151 -11.846 1.00 87.75 237 LEU A CA 1
ATOM 1846 C C . LEU A 1 237 ? 7.274 9.649 -13.244 1.00 87.75 237 LEU A C 1
ATOM 1848 O O . LEU A 1 237 ? 8.312 10.012 -13.785 1.00 87.75 237 LEU A O 1
ATOM 1852 N N . TYR A 1 238 ? 6.382 8.878 -13.858 1.00 85.81 238 TYR A N 1
ATOM 1853 C CA . TYR A 1 238 ? 6.584 8.358 -15.202 1.00 85.81 238 TYR A CA 1
ATOM 1854 C C . TYR A 1 238 ? 6.762 9.478 -16.236 1.00 85.81 238 TYR A C 1
ATOM 1856 O O . TYR A 1 238 ? 7.649 9.404 -17.075 1.00 85.81 238 TYR A O 1
ATOM 1864 N N . LEU A 1 239 ? 5.973 10.554 -16.139 1.00 83.44 239 LEU A N 1
ATOM 1865 C CA . LEU A 1 239 ? 6.083 11.708 -17.039 1.00 83.44 239 LEU A CA 1
ATOM 1866 C C . LEU A 1 239 ? 7.343 12.554 -16.806 1.00 83.44 239 LEU A C 1
ATOM 1868 O O . LEU A 1 239 ? 7.773 13.259 -17.711 1.00 83.44 239 LEU A O 1
ATOM 1872 N N . GLN A 1 240 ? 7.942 12.514 -15.613 1.00 80.12 240 GLN A N 1
ATOM 1873 C CA . GLN A 1 240 ? 9.204 13.216 -15.351 1.00 80.12 240 GLN A CA 1
ATOM 1874 C C . GLN A 1 240 ? 10.402 12.552 -16.045 1.00 80.12 240 GLN A C 1
ATOM 1876 O O . GLN A 1 240 ? 11.383 13.233 -16.330 1.00 80.12 240 GLN A O 1
ATOM 1881 N N . HIS A 1 241 ? 10.321 11.248 -16.317 1.00 69.44 241 HIS A N 1
ATOM 1882 C CA . HIS A 1 241 ? 11.307 10.486 -17.089 1.00 69.44 241 HIS A CA 1
ATOM 1883 C C . HIS A 1 241 ? 10.605 9.839 -18.288 1.00 69.44 241 HIS A C 1
ATOM 1885 O O . HIS A 1 241 ? 10.526 8.611 -18.409 1.00 69.44 241 HIS A O 1
ATOM 1891 N N . ASP A 1 242 ? 10.022 10.696 -19.132 1.00 62.09 242 ASP A N 1
ATOM 1892 C CA . ASP A 1 242 ? 9.272 10.280 -20.315 1.00 62.09 242 ASP A CA 1
ATOM 1893 C C . ASP A 1 242 ? 10.142 9.372 -21.202 1.00 62.09 242 ASP A C 1
ATOM 1895 O O . ASP A 1 242 ? 11.307 9.700 -21.462 1.00 62.09 242 ASP A O 1
ATOM 1899 N N . PRO A 1 243 ? 9.622 8.217 -21.658 1.00 60.69 243 PRO A N 1
ATOM 1900 C CA . PRO A 1 243 ? 10.369 7.359 -22.557 1.00 60.69 243 PRO A CA 1
ATOM 1901 C C . PRO A 1 243 ? 10.638 7.987 -23.930 1.00 60.69 243 PRO A C 1
ATOM 1903 O O . PRO A 1 243 ? 11.543 7.511 -24.617 1.00 60.69 243 PRO A O 1
ATOM 1906 N N . ASP A 1 244 ? 9.874 9.008 -24.343 1.00 63.09 244 ASP A N 1
ATOM 1907 C CA . ASP A 1 244 ? 10.068 9.702 -25.614 1.00 63.09 244 ASP A CA 1
ATOM 1908 C C . ASP A 1 244 ? 11.107 10.837 -25.479 1.00 63.09 244 ASP A C 1
ATOM 1910 O O . ASP A 1 244 ? 10.800 11.918 -24.953 1.00 63.09 244 ASP A O 1
ATOM 1914 N N . PRO A 1 245 ? 12.330 10.661 -26.022 1.00 60.22 245 PRO A N 1
ATOM 1915 C CA . PRO A 1 245 ? 13.358 11.695 -25.970 1.00 60.22 245 PRO A CA 1
ATOM 1916 C C . PRO A 1 245 ? 12.940 12.970 -26.719 1.00 60.22 245 PRO A C 1
ATOM 1918 O O . PRO A 1 245 ? 13.482 14.043 -26.460 1.00 60.22 245 PRO A O 1
ATOM 1921 N N . VAL A 1 246 ? 11.981 12.904 -27.652 1.00 59.62 246 VAL A N 1
ATOM 1922 C CA . VAL A 1 246 ? 11.491 14.080 -28.388 1.00 59.62 246 VAL A CA 1
ATOM 1923 C C . VAL A 1 246 ? 10.588 14.949 -27.514 1.00 59.62 246 VAL A C 1
ATOM 1925 O O . VAL A 1 246 ? 10.623 16.174 -27.640 1.00 59.62 246 VAL A O 1
ATOM 1928 N N . MET A 1 247 ? 9.795 14.345 -26.626 1.00 57.41 247 MET A N 1
ATOM 1929 C CA . MET A 1 247 ? 8.990 15.074 -25.641 1.00 57.41 247 MET A CA 1
ATOM 1930 C C . MET A 1 247 ? 9.870 15.632 -24.520 1.00 57.41 247 MET A C 1
ATOM 1932 O O . MET A 1 247 ? 9.726 16.806 -24.181 1.00 57.41 247 MET A O 1
ATOM 1936 N N . GLN A 1 248 ? 10.836 14.847 -24.030 1.00 54.00 248 GLN A N 1
ATOM 1937 C CA . GLN A 1 248 ? 11.763 15.260 -22.971 1.00 54.00 248 GLN A CA 1
ATOM 1938 C C . GLN A 1 248 ? 12.625 16.474 -23.365 1.00 54.00 248 GLN A C 1
ATOM 1940 O O . GLN A 1 248 ? 12.853 17.354 -22.547 1.00 54.00 248 GLN A O 1
ATOM 1945 N N . ASN A 1 249 ? 13.060 16.566 -24.628 1.00 57.91 249 ASN A N 1
ATOM 1946 C CA . ASN A 1 249 ? 13.906 17.664 -25.124 1.00 57.91 249 ASN A CA 1
ATOM 1947 C C . ASN A 1 249 ? 13.153 18.977 -25.433 1.00 57.91 249 ASN A C 1
ATOM 1949 O O . ASN A 1 249 ? 13.768 19.941 -25.890 1.00 57.91 249 ASN A O 1
ATOM 1953 N N . ARG A 1 250 ? 11.823 19.025 -25.273 1.00 56.56 250 ARG A N 1
ATOM 1954 C CA . ARG A 1 250 ? 11.004 20.221 -25.573 1.00 56.56 250 ARG A CA 1
ATOM 1955 C C . ARG A 1 250 ? 10.692 21.083 -24.344 1.00 56.56 250 ARG A C 1
ATOM 1957 O O . ARG A 1 250 ? 10.047 22.119 -24.501 1.00 56.56 250 ARG A O 1
ATOM 1964 N N . TRP A 1 251 ? 11.077 20.621 -23.159 1.00 50.78 251 TRP A N 1
ATOM 1965 C CA . TRP A 1 251 ? 10.773 21.189 -21.846 1.00 50.78 251 TRP A CA 1
ATOM 1966 C C . TRP A 1 251 ? 12.099 21.467 -21.134 1.00 50.78 251 TRP A C 1
ATOM 1968 O O . TRP A 1 251 ? 12.127 22.415 -20.320 1.00 50.78 251 TRP A O 1
#

Sequence (251 aa):
GYVVPVLGIYLFWLYCNKFLEMSIGYLSTMARDITIAGTQMNTSYYPMEKLALIVGGVILICFLLVQNEIPSLFRGLRRREWNIISECSSSIFAILCFVLSYILVTSALDLSPGAQVPFFFFGGAIVAGVLLLQDNLDEILSLSGIRSFNPRENLGAVISVGSIVVFAALTLNISMVQPISQDIPTFLSAVILITVLYWGWRLSQEGMKPAVQAKRTAALGYMVFLPFIMYLLLRVLYLQHDPDPVMQNRW

Organism: NCBI:txid408172

Secondary structure (DSSP, 8-state):
--HHHHHHHHHHHHHHHHHHHHHHHHHHHHT---EETTEE--TT---HHHHIIIIIHHHHHHHHHHHT-HHHHHHHHHHT-TTHHHHTHHHHHHHHHHHHHHHIIIII----TTTHHHHHHHHHHHHHHHHHHH--HHHHHSHHHHHT--TTT-HHHHHHHHHHHHHHHHHHHGGG-HHHHH-HHHHHHHHHHHHHHHHHHHHTT--S-HHHHHHHHHHHHHHHHHHHHHHHHHHHHHHHT-S-HHHHTT-

Radius of gyration: 19.77 Å; chains: 1; bounding box: 62×41×56 Å

pLDDT: mean 82.59, std 11.56, range [50.19, 94.69]